Protein AF-A0A8J2SD52-F1 (afdb_monomer)

Secondary structure (DSSP, 8-state):
----------------------------------------TT---------------S--S-----SS--EEEEE---TT--HHHHHHHHHTTS-EEEEEEEE-TTT--EEEEEEEEES-HHHHHHHHHHHTT-EETTEEPEEEEHHHHHHHHHHHHHHHHHHHHHHHHHHHHHHHH--

Nearest PDB structures (foldseek):
  5mmm-assembly1_v  TM=9.602E-01  e=1.983E-10  Spinacia oleracea
  4fxv-assembly1_A  TM=9.188E-01  e=8.593E-10  Homo sapiens
  7vpx-assembly1_O  TM=9.147E-01  e=7.036E-10  Homo sapiens
  4pkd-assembly1_B  TM=9.147E-01  e=8.039E-10  Sus scrofa
  7b0y-assembly1_b  TM=9.080E-01  e=2.852E-09  Homo sapiens

Mean predicted aligned error: 18.37 Å

InterPro domains:
  IPR000504 RNA recognition motif domain [PF00076] (73-142)
  IPR000504 RNA recognition motif domain [PS50102] (70-148)
  IPR000504 RNA recognition motif domain [SM00360] (71-144)
  IPR012677 Nucleotide-binding alpha-beta plait domain superfamily [G3DSA:3.30.70.330] (37-179)
  IPR035979 RNA-binding domain superfamily [SSF54928] (69-165)
  IPR050441 RNA-binding motif [PTHR48034] (62-161)

pLDDT: mean 71.67, std 20.97, range [36.03, 93.69]

Foldseek 3Di:
DDDDDDDDDDDDDDPDPPDDDPDPPPVDDDDFDQDFDDDDDPDGDRDGDGPDDDPDPPPDDDPDDDDQQLKKKKAPADQPDDPVLVLVVLPVLHAWPDWAFDADPPPRTTPRITMTGGPDSVSLVVCQVPQQQDDDPNTGMHMDRPVVVVVVVVVVVVVVVVVVVVVVVVVVVVVVVVD

Solvent-accessible surface area (backbone atoms only — not comparable to full-atom values): 11536 Å² total; per-residue (Å²): 137,84,89,84,92,86,88,81,85,89,75,81,90,76,81,82,79,75,81,86,72,87,69,79,84,72,84,72,87,76,88,72,89,80,78,89,72,88,79,52,101,87,60,75,79,87,76,83,73,81,82,75,90,65,90,69,78,91,80,81,85,87,92,81,81,73,101,56,64,26,36,33,27,38,31,60,43,55,56,88,65,50,63,78,66,46,50,63,64,53,45,76,62,33,65,68,71,46,74,45,73,43,52,39,90,87,79,65,46,43,69,19,35,35,42,36,29,35,75,39,45,68,36,31,56,48,38,39,72,70,48,38,65,38,76,47,95,90,31,50,28,42,47,47,66,36,57,64,54,55,51,52,52,51,53,53,53,52,52,54,53,49,52,55,51,51,52,50,51,51,52,56,49,52,62,65,73,78,110

Organism: NCBI:txid35677

Structure (mmCIF, N/CA/C/O backbone):
data_AF-A0A8J2SD52-F1
#
_entry.id   AF-A0A8J2SD52-F1
#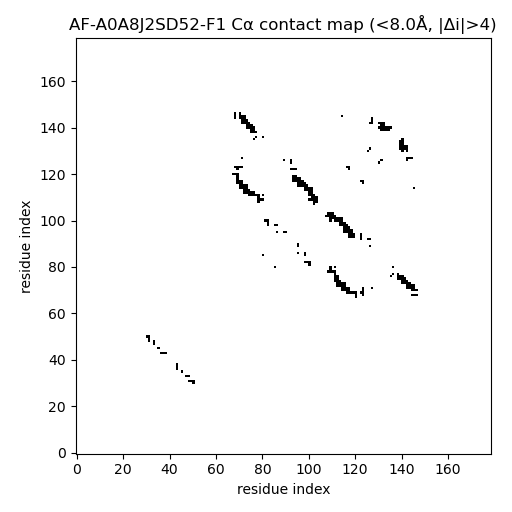
loop_
_atom_site.group_PDB
_atom_site.id
_atom_site.type_symbol
_atom_site.label_atom_id
_atom_site.label_alt_id
_atom_site.label_comp_id
_atom_site.label_asym_id
_atom_site.label_entity_id
_atom_site.label_seq_id
_atom_site.pdbx_PDB_ins_code
_atom_site.Cartn_x
_atom_site.Cartn_y
_atom_site.Cartn_z
_atom_site.occupancy
_atom_site.B_iso_or_equiv
_atom_site.auth_seq_id
_atom_site.auth_comp_id
_atom_site.auth_asym_id
_atom_site.auth_atom_id
_atom_site.pdbx_PDB_model_num
ATOM 1 N N . MET A 1 1 ? 75.983 -36.526 -33.212 1.00 48.16 1 MET A N 1
ATOM 2 C CA . MET A 1 1 ? 75.600 -35.271 -32.526 1.00 48.16 1 MET A CA 1
ATOM 3 C C . MET A 1 1 ? 74.504 -35.616 -31.513 1.00 48.16 1 MET A C 1
ATOM 5 O O . MET A 1 1 ? 73.397 -35.902 -31.927 1.00 48.16 1 MET A O 1
ATOM 9 N N . ARG A 1 2 ? 74.860 -36.049 -30.295 1.00 42.38 2 ARG A N 1
ATOM 10 C CA . ARG A 1 2 ? 74.897 -35.244 -29.050 1.00 42.38 2 ARG A CA 1
ATOM 11 C C . ARG A 1 2 ? 73.529 -34.657 -28.618 1.00 42.38 2 ARG A C 1
ATOM 13 O O . ARG A 1 2 ? 73.155 -33.588 -29.068 1.00 42.38 2 ARG A O 1
ATOM 20 N N . THR A 1 3 ? 72.850 -35.414 -27.743 1.00 46.72 3 THR A N 1
ATOM 21 C CA . THR A 1 3 ? 72.190 -35.030 -26.463 1.00 46.72 3 THR A CA 1
ATOM 22 C C . THR A 1 3 ? 71.371 -33.733 -26.342 1.00 46.72 3 THR A C 1
ATOM 24 O O . THR A 1 3 ? 71.963 -32.662 -26.372 1.00 46.72 3 THR A O 1
ATOM 27 N N . LEU A 1 4 ? 70.072 -33.859 -26.005 1.00 46.72 4 LEU A N 1
ATOM 28 C CA . LEU A 1 4 ? 69.355 -33.278 -24.830 1.00 46.72 4 LEU A CA 1
ATOM 29 C C . LEU A 1 4 ? 67.839 -33.582 -24.984 1.00 46.72 4 LEU A C 1
ATOM 31 O O . LEU A 1 4 ? 67.251 -33.215 -25.990 1.00 46.72 4 LEU A O 1
ATOM 35 N N . LEU A 1 5 ? 67.208 -34.466 -24.202 1.00 51.38 5 LEU A N 1
ATOM 36 C CA . LEU A 1 5 ? 66.621 -34.297 -22.856 1.00 51.38 5 LEU A CA 1
ATOM 37 C C . LEU A 1 5 ? 65.491 -33.242 -22.739 1.00 51.38 5 LEU A C 1
ATOM 39 O O . LEU A 1 5 ? 65.785 -32.071 -22.558 1.00 51.38 5 LEU A O 1
ATOM 43 N N . LEU A 1 6 ? 64.226 -33.692 -22.745 1.00 50.75 6 LEU A N 1
ATOM 44 C CA . LEU A 1 6 ? 63.069 -33.209 -21.946 1.00 50.75 6 LEU A CA 1
ATOM 45 C C . LEU A 1 6 ? 61.845 -34.047 -22.395 1.00 50.75 6 LEU A C 1
ATOM 47 O O . LEU A 1 6 ? 61.467 -33.984 -23.555 1.00 50.75 6 LEU A O 1
ATOM 51 N N . LEU A 1 7 ? 61.345 -35.042 -21.653 1.00 43.25 7 LEU A N 1
ATOM 52 C CA . LEU A 1 7 ? 60.639 -35.075 -20.356 1.00 43.25 7 LEU A CA 1
ATOM 53 C C . LEU A 1 7 ? 59.143 -35.378 -20.573 1.00 43.25 7 LEU A C 1
ATOM 55 O O . LEU A 1 7 ? 58.478 -34.754 -21.389 1.00 43.25 7 LEU A O 1
ATOM 59 N N . LEU A 1 8 ? 58.649 -36.293 -19.734 1.00 45.31 8 LEU A N 1
ATOM 60 C CA . LEU A 1 8 ? 57.247 -36.589 -19.414 1.00 45.31 8 LEU A CA 1
ATOM 61 C C . LEU A 1 8 ? 56.464 -37.569 -20.312 1.00 45.31 8 LEU A C 1
ATOM 63 O O . LEU A 1 8 ? 55.542 -37.241 -21.049 1.00 45.31 8 LEU A O 1
ATOM 67 N N . THR A 1 9 ? 56.826 -38.839 -20.132 1.00 53.31 9 THR A N 1
ATOM 68 C CA . THR A 1 9 ? 55.940 -39.952 -19.740 1.00 53.31 9 THR A CA 1
ATOM 69 C C . THR A 1 9 ? 54.423 -39.710 -19.817 1.00 53.31 9 THR A C 1
ATOM 71 O O . THR A 1 9 ? 53.799 -39.163 -18.909 1.00 53.31 9 THR A O 1
ATOM 74 N N . ALA A 1 10 ? 53.806 -40.269 -20.858 1.00 45.94 10 ALA A N 1
ATOM 75 C CA . ALA A 1 10 ? 52.387 -40.589 -20.883 1.00 45.94 10 ALA A CA 1
ATOM 76 C C . ALA A 1 10 ? 52.102 -41.798 -19.971 1.00 45.94 10 ALA A C 1
ATOM 78 O O . ALA A 1 10 ? 52.621 -42.890 -20.200 1.00 45.94 10 ALA A O 1
ATOM 79 N N . ALA A 1 11 ? 51.239 -41.635 -18.967 1.00 48.78 11 ALA A N 1
ATOM 80 C CA . ALA A 1 11 ? 50.651 -42.757 -18.240 1.00 48.78 11 ALA A CA 1
ATOM 81 C C . ALA A 1 11 ? 49.192 -42.463 -17.872 1.00 48.78 11 ALA A C 1
ATOM 83 O O . ALA A 1 11 ? 48.885 -41.795 -16.890 1.00 48.78 11 ALA A O 1
ATOM 84 N N . ARG A 1 12 ? 48.308 -42.991 -18.724 1.00 45.06 12 ARG A N 1
ATOM 85 C CA . ARG A 1 12 ? 47.045 -43.665 -18.389 1.00 45.06 12 ARG A CA 1
ATOM 86 C C . ARG A 1 12 ? 46.430 -43.334 -17.023 1.00 45.06 12 ARG A C 1
ATOM 88 O O . ARG A 1 12 ? 46.834 -43.862 -15.992 1.00 45.06 12 ARG A O 1
ATOM 95 N N . THR A 1 13 ? 45.336 -42.579 -17.090 1.00 48.94 13 THR A N 1
ATOM 96 C CA . THR A 1 13 ? 44.034 -42.931 -16.496 1.00 48.94 13 THR A CA 1
ATOM 97 C C . THR A 1 13 ? 44.079 -43.847 -15.268 1.00 48.94 13 THR A C 1
ATOM 99 O O . THR A 1 13 ? 44.110 -45.074 -15.389 1.00 48.94 13 THR A O 1
ATOM 102 N N . ARG A 1 14 ? 43.931 -43.253 -14.085 1.00 48.00 14 ARG A N 1
ATOM 103 C CA . ARG A 1 14 ? 43.293 -43.922 -12.949 1.00 48.00 14 ARG A CA 1
ATOM 104 C C . ARG A 1 14 ? 42.178 -43.011 -12.441 1.00 48.00 14 ARG A C 1
ATOM 106 O O . ARG A 1 14 ? 42.483 -41.926 -11.950 1.00 48.00 14 ARG A O 1
ATOM 113 N N . PRO A 1 15 ? 40.900 -43.389 -12.608 1.00 47.41 15 PRO A N 1
ATOM 114 C CA . PRO A 1 15 ? 39.811 -42.634 -12.022 1.00 47.41 15 PRO A CA 1
ATOM 115 C C . PRO A 1 15 ? 39.940 -42.716 -10.504 1.00 47.41 15 PRO A C 1
ATOM 117 O O . PRO A 1 15 ? 40.088 -43.795 -9.932 1.00 47.41 15 PRO A O 1
ATOM 120 N N . PHE A 1 16 ? 39.901 -41.550 -9.871 1.00 39.81 16 PHE A N 1
ATOM 121 C CA . PHE A 1 16 ? 39.735 -41.407 -8.437 1.00 39.81 16 PHE A CA 1
ATOM 122 C C . PHE A 1 16 ? 38.476 -42.176 -8.028 1.00 39.81 16 PHE A C 1
ATOM 124 O O . PHE A 1 16 ? 37.348 -41.775 -8.320 1.00 39.81 16 PHE A O 1
ATOM 131 N N . THR A 1 17 ? 38.673 -43.334 -7.406 1.00 46.44 17 THR A N 1
ATOM 132 C CA . THR A 1 17 ? 37.610 -44.136 -6.818 1.00 46.44 17 THR A CA 1
ATOM 133 C C . THR A 1 17 ? 37.094 -43.397 -5.589 1.00 46.44 17 THR A C 1
ATOM 135 O O . THR A 1 17 ? 37.540 -43.643 -4.471 1.00 46.44 17 THR A O 1
ATOM 138 N N . ALA A 1 18 ? 36.170 -42.459 -5.798 1.00 44.88 18 ALA A N 1
ATOM 139 C CA . ALA A 1 18 ? 35.353 -41.916 -4.727 1.00 44.88 18 ALA A CA 1
ATOM 140 C C . ALA A 1 18 ? 34.508 -43.068 -4.172 1.00 44.88 18 ALA A C 1
ATOM 142 O O . ALA A 1 18 ? 33.644 -43.622 -4.858 1.00 44.88 18 ALA A O 1
ATOM 143 N N . SER A 1 19 ? 34.819 -43.487 -2.948 1.00 39.91 19 SER A N 1
ATOM 144 C CA . SER A 1 19 ? 34.120 -44.556 -2.258 1.00 39.91 19 SER A CA 1
ATOM 145 C C . SER A 1 19 ? 32.646 -44.193 -2.098 1.00 39.91 19 SER A C 1
ATOM 147 O O . SER A 1 19 ? 32.219 -43.333 -1.331 1.00 39.91 19 SER A O 1
ATOM 149 N N . ARG A 1 20 ? 31.857 -44.913 -2.884 1.00 49.88 20 ARG A N 1
ATOM 150 C CA . ARG A 1 20 ? 30.416 -45.068 -2.812 1.00 49.88 20 ARG A CA 1
ATOM 151 C C . ARG A 1 20 ? 30.012 -45.491 -1.399 1.00 49.88 20 ARG A C 1
ATOM 153 O O . ARG A 1 20 ? 29.994 -46.673 -1.088 1.00 49.88 20 ARG A O 1
ATOM 160 N N . THR A 1 21 ? 29.591 -44.540 -0.579 1.00 37.69 21 THR A N 1
ATOM 161 C CA . THR A 1 21 ? 28.634 -44.808 0.500 1.00 37.69 21 THR A CA 1
ATOM 162 C C . THR A 1 21 ? 27.407 -43.939 0.273 1.00 37.69 21 THR A C 1
ATOM 164 O O . THR A 1 21 ? 27.230 -42.859 0.822 1.00 37.69 21 THR A O 1
ATOM 167 N N . ARG A 1 22 ? 26.532 -44.438 -0.609 1.00 39.16 22 ARG A N 1
ATOM 168 C CA . ARG A 1 22 ? 25.121 -44.055 -0.610 1.00 39.16 22 ARG A CA 1
ATOM 169 C C . ARG A 1 22 ? 24.519 -44.615 0.672 1.00 39.16 22 ARG A C 1
ATOM 171 O O . ARG A 1 22 ? 24.077 -45.759 0.685 1.00 39.16 22 ARG A O 1
ATOM 178 N N . LEU A 1 23 ? 24.521 -43.833 1.740 1.00 36.03 23 LEU A N 1
ATOM 179 C CA . LEU A 1 23 ? 23.565 -44.064 2.809 1.00 36.03 23 LEU A CA 1
ATOM 180 C C . LEU A 1 23 ? 22.294 -43.307 2.418 1.00 36.03 23 LEU A C 1
ATOM 182 O O . LEU A 1 23 ? 22.353 -42.084 2.264 1.00 36.03 23 LEU A O 1
ATOM 186 N N . PRO A 1 24 ? 21.160 -43.991 2.180 1.00 36.62 24 PRO A N 1
ATOM 187 C CA . PRO A 1 24 ? 19.900 -43.286 2.064 1.00 36.62 24 PRO A CA 1
ATOM 188 C C . PRO A 1 24 ? 19.680 -42.608 3.413 1.00 36.62 24 PRO A C 1
ATOM 190 O O . PRO A 1 24 ? 19.589 -43.279 4.441 1.00 36.62 24 PRO A O 1
ATOM 193 N N . IL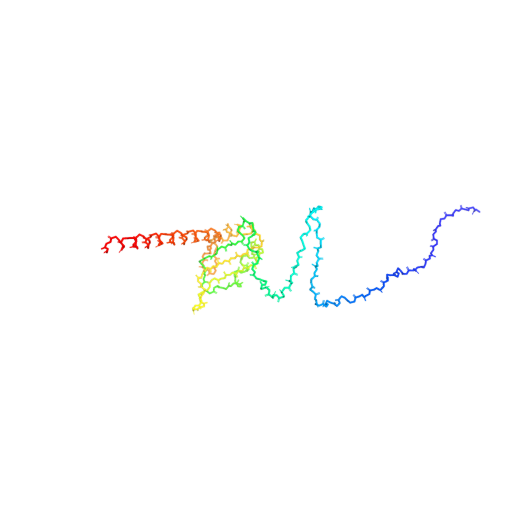E A 1 25 ? 19.613 -41.277 3.431 1.00 40.91 25 ILE A N 1
ATOM 194 C CA . ILE A 1 25 ? 19.091 -40.556 4.589 1.00 40.91 25 ILE A CA 1
ATOM 195 C C . ILE A 1 25 ? 17.585 -40.830 4.590 1.00 40.91 25 ILE A C 1
ATOM 197 O O . ILE A 1 25 ? 16.766 -40.019 4.171 1.00 40.91 25 ILE A O 1
ATOM 201 N N . THR A 1 26 ? 17.209 -42.043 4.990 1.00 36.62 26 THR A N 1
ATOM 202 C CA . THR A 1 26 ? 15.854 -42.357 5.401 1.00 36.62 26 THR A CA 1
ATOM 203 C C . THR A 1 26 ? 15.647 -41.568 6.681 1.00 36.62 26 THR A C 1
ATOM 205 O O . THR A 1 26 ? 16.107 -41.972 7.748 1.00 36.62 26 THR A O 1
ATOM 208 N N . ILE A 1 27 ? 15.000 -40.409 6.569 1.00 42.94 27 ILE A N 1
ATOM 209 C CA . ILE A 1 27 ? 14.561 -39.615 7.714 1.00 42.94 27 ILE A CA 1
ATOM 210 C C . ILE A 1 27 ? 13.492 -40.443 8.436 1.00 42.94 27 ILE A C 1
ATOM 212 O O . ILE A 1 27 ? 12.294 -40.332 8.182 1.00 42.94 27 ILE A O 1
ATOM 216 N N . ARG A 1 28 ? 13.940 -41.340 9.315 1.00 40.94 28 ARG A N 1
ATOM 217 C CA . ARG A 1 28 ? 13.089 -41.982 10.306 1.00 40.94 28 ARG A CA 1
ATOM 218 C C . ARG A 1 28 ? 12.826 -40.952 11.399 1.00 40.94 28 ARG A C 1
ATOM 220 O O . ARG A 1 28 ? 13.733 -40.508 12.093 1.00 40.94 28 ARG A O 1
ATOM 227 N N . ARG A 1 29 ? 11.564 -40.545 11.506 1.00 45.41 29 ARG A N 1
ATOM 228 C CA . ARG A 1 29 ? 11.010 -39.769 12.618 1.00 45.41 29 ARG A CA 1
ATOM 229 C C . ARG A 1 29 ? 11.333 -40.447 13.960 1.00 45.41 29 ARG A C 1
ATOM 231 O O . ARG A 1 29 ? 10.966 -41.605 14.115 1.00 45.41 29 ARG A O 1
ATOM 238 N N . ALA A 1 30 ? 11.964 -39.714 14.883 1.00 36.91 30 ALA A N 1
ATOM 239 C CA . ALA A 1 30 ? 11.858 -39.791 16.358 1.00 36.91 30 ALA A CA 1
ATOM 240 C C . ALA A 1 30 ? 13.071 -39.049 16.976 1.00 36.91 30 ALA A C 1
ATOM 242 O O . ALA A 1 30 ? 14.193 -39.529 16.915 1.00 36.91 30 ALA A O 1
ATOM 243 N N . THR A 1 31 ? 12.951 -37.757 17.300 1.00 48.00 31 THR A N 1
ATOM 244 C CA . THR A 1 31 ? 12.709 -37.205 18.656 1.00 48.00 31 THR A CA 1
ATOM 245 C C . THR A 1 31 ? 13.866 -37.362 19.659 1.00 48.00 31 THR A C 1
ATOM 247 O O . THR A 1 31 ? 14.127 -38.461 20.136 1.00 48.00 31 THR A O 1
ATOM 250 N N . THR A 1 32 ? 14.388 -36.207 20.107 1.00 43.88 32 THR A N 1
ATOM 251 C CA . THR A 1 32 ? 15.093 -35.947 21.390 1.00 43.88 32 THR A CA 1
ATOM 252 C C . THR A 1 32 ? 16.627 -35.903 21.340 1.00 43.88 32 THR A C 1
ATOM 254 O O . THR A 1 32 ? 17.321 -36.796 21.815 1.00 43.88 32 THR A O 1
ATOM 257 N N . THR A 1 33 ? 17.172 -34.796 20.828 1.00 43.22 33 THR A N 1
ATOM 258 C CA . THR A 1 33 ? 18.588 -34.435 20.999 1.00 43.22 33 THR A CA 1
ATOM 259 C C . THR A 1 33 ? 18.801 -33.899 22.418 1.00 43.22 33 THR A C 1
ATOM 261 O O . THR A 1 33 ? 18.443 -32.761 22.715 1.00 43.22 33 THR A O 1
ATOM 264 N N . THR A 1 34 ? 19.355 -34.717 23.314 1.00 43.25 34 THR A N 1
ATOM 265 C CA . THR A 1 34 ? 19.769 -34.284 24.659 1.00 43.25 34 THR A CA 1
ATOM 266 C C . THR A 1 34 ? 21.171 -33.687 24.567 1.00 43.25 34 THR A C 1
ATOM 268 O O . THR A 1 34 ? 22.123 -34.406 24.276 1.00 43.25 34 THR A O 1
ATOM 271 N N . ILE A 1 35 ? 21.304 -32.378 24.789 1.00 47.84 35 ILE A N 1
ATOM 272 C CA . ILE A 1 35 ? 22.604 -31.697 24.861 1.00 47.84 35 ILE A CA 1
ATOM 273 C C . ILE A 1 35 ? 22.932 -31.473 26.339 1.00 47.84 35 ILE A C 1
ATOM 275 O O . ILE A 1 35 ? 22.258 -30.707 27.024 1.00 47.84 35 ILE A O 1
ATOM 279 N N . GLU A 1 36 ? 23.970 -32.143 26.833 1.00 47.81 36 GLU A N 1
ATOM 280 C CA . GLU A 1 36 ? 24.517 -31.924 28.174 1.00 47.81 36 GLU A CA 1
ATOM 281 C C . GLU A 1 36 ? 25.483 -30.725 28.124 1.00 47.81 36 GLU A C 1
ATOM 283 O O . GLU A 1 36 ? 26.592 -30.828 27.601 1.00 47.81 36 GLU A O 1
ATOM 288 N N . MET A 1 37 ? 25.065 -29.566 28.643 1.00 37.62 37 MET A N 1
ATOM 289 C CA . MET A 1 37 ? 25.922 -28.377 28.759 1.00 37.62 37 MET A CA 1
ATOM 290 C C . MET A 1 37 ? 26.448 -28.224 30.190 1.00 37.62 37 MET A C 1
ATOM 292 O O . MET A 1 37 ? 25.688 -28.214 31.160 1.00 37.62 37 MET A O 1
ATOM 296 N N . ARG A 1 38 ? 27.768 -28.071 30.332 1.00 39.94 38 ARG A N 1
ATOM 297 C CA . ARG A 1 38 ? 28.460 -27.929 31.621 1.00 39.94 38 ARG A CA 1
ATOM 298 C C . ARG A 1 38 ? 28.594 -26.439 31.968 1.00 39.94 38 ARG A C 1
ATOM 300 O O . ARG A 1 38 ? 29.369 -25.746 31.323 1.00 39.94 38 ARG A O 1
ATOM 307 N N . VAL A 1 39 ? 27.847 -25.946 32.965 1.00 53.28 39 VAL A N 1
ATOM 308 C CA . VAL A 1 39 ? 27.803 -24.501 33.304 1.00 53.28 39 VAL A CA 1
ATOM 309 C C . VAL A 1 39 ? 28.699 -24.105 34.492 1.00 53.28 39 VAL A C 1
ATOM 311 O O . VAL A 1 39 ? 29.162 -22.975 34.525 1.00 53.28 39 VAL A O 1
ATOM 314 N N . ASN A 1 40 ? 29.013 -24.987 35.451 1.00 39.75 40 ASN A N 1
ATOM 315 C CA . ASN A 1 40 ? 30.096 -24.774 36.434 1.00 39.75 40 ASN A CA 1
ATOM 316 C C . ASN A 1 40 ? 30.294 -26.005 37.337 1.00 39.75 40 ASN A C 1
ATOM 318 O O . ASN A 1 40 ? 29.401 -26.844 37.454 1.00 39.75 40 ASN A O 1
ATOM 322 N N . ARG A 1 41 ? 31.448 -26.104 38.018 1.00 50.62 41 ARG A N 1
ATOM 323 C CA . ARG A 1 41 ? 31.916 -27.297 38.770 1.00 50.62 41 ARG A CA 1
ATOM 324 C C . ARG A 1 41 ? 31.043 -27.803 39.938 1.00 50.62 41 ARG A C 1
ATOM 326 O O . ARG A 1 41 ? 31.436 -28.785 40.554 1.00 50.62 41 ARG A O 1
ATOM 333 N N . ARG A 1 42 ? 29.884 -27.215 40.253 1.00 52.94 42 ARG A N 1
ATOM 334 C CA . ARG A 1 42 ? 28.978 -27.742 41.302 1.00 52.94 42 ARG A CA 1
ATOM 335 C C . ARG A 1 42 ? 27.481 -27.673 40.989 1.00 52.94 42 ARG A C 1
ATOM 337 O O . ARG A 1 42 ? 26.684 -27.892 41.891 1.00 52.94 42 ARG A O 1
ATOM 344 N N . ASN A 1 43 ? 27.060 -27.386 39.755 1.00 45.88 43 ASN A N 1
ATOM 345 C CA . ASN A 1 43 ? 25.625 -27.428 39.452 1.00 45.88 43 ASN A CA 1
ATOM 346 C C . ASN A 1 43 ? 25.349 -27.728 37.971 1.00 45.88 43 ASN A C 1
ATOM 348 O O . ASN A 1 43 ? 25.269 -26.831 37.134 1.00 45.88 43 ASN A O 1
ATOM 352 N N . THR A 1 44 ? 25.227 -29.012 37.644 1.00 44.09 44 THR A N 1
ATOM 353 C CA . THR A 1 44 ? 24.702 -29.516 36.370 1.00 44.09 44 THR A CA 1
ATOM 354 C C . THR A 1 44 ? 23.192 -29.688 36.503 1.00 44.09 44 THR A C 1
ATOM 356 O O . THR A 1 44 ? 22.727 -30.623 37.150 1.00 44.09 44 THR A O 1
ATOM 359 N N . ARG A 1 45 ? 22.406 -28.784 35.905 1.00 45.62 45 ARG A N 1
ATOM 360 C CA . ARG A 1 45 ? 20.950 -28.957 35.794 1.00 45.62 45 ARG A CA 1
ATOM 361 C C . ARG A 1 45 ? 20.646 -29.697 34.498 1.00 45.62 45 ARG A C 1
ATOM 363 O O . ARG A 1 45 ? 20.853 -29.169 33.411 1.00 45.62 45 ARG A O 1
ATOM 370 N N . ARG A 1 46 ? 20.157 -30.926 34.635 1.00 45.25 46 ARG A N 1
ATOM 371 C CA . ARG A 1 46 ? 19.722 -31.775 33.527 1.00 45.25 46 ARG A CA 1
ATOM 372 C C . ARG A 1 46 ? 18.375 -31.260 33.013 1.00 45.25 46 ARG A C 1
ATOM 374 O O . ARG A 1 46 ? 17.362 -31.393 33.695 1.00 45.25 46 ARG A O 1
ATOM 381 N N . VAL A 1 47 ? 18.364 -30.626 31.842 1.00 50.94 47 VAL A N 1
ATOM 382 C CA . VAL A 1 47 ? 17.128 -30.143 31.206 1.00 50.94 47 VAL A CA 1
ATOM 383 C C . VAL A 1 47 ? 16.700 -31.161 30.158 1.00 50.94 47 VAL A C 1
ATOM 385 O O . VAL A 1 47 ? 17.427 -31.429 29.207 1.00 50.94 47 VAL A O 1
ATOM 388 N N . THR A 1 48 ? 15.519 -31.749 30.348 1.00 44.72 48 THR A N 1
ATOM 389 C CA . THR A 1 48 ? 14.948 -32.720 29.408 1.00 44.72 48 THR A CA 1
ATOM 390 C C . THR A 1 48 ? 13.866 -32.013 28.604 1.00 44.72 48 THR A C 1
ATOM 392 O O . THR A 1 48 ? 12.824 -31.657 29.153 1.00 44.72 48 THR A O 1
ATOM 395 N N . PHE A 1 49 ? 14.097 -31.791 27.312 1.00 47.69 49 PHE A N 1
ATOM 396 C CA . PHE A 1 49 ? 13.090 -31.215 26.423 1.00 47.69 49 PHE A CA 1
ATOM 397 C C . PHE A 1 49 ? 12.245 -32.343 25.826 1.00 47.69 49 PHE A C 1
ATOM 399 O O . PHE A 1 49 ? 12.724 -33.125 25.007 1.00 47.69 49 PHE A O 1
ATOM 406 N N . LYS A 1 50 ? 10.978 -32.444 26.241 1.00 46.34 50 LYS A N 1
ATOM 407 C CA . LYS A 1 50 ? 10.000 -33.326 25.594 1.00 46.34 50 LYS A CA 1
ATOM 408 C C . LYS A 1 50 ? 9.513 -32.629 24.324 1.00 46.34 50 LYS A C 1
ATOM 410 O O . LYS A 1 50 ? 8.858 -31.595 24.401 1.00 46.34 50 LYS A O 1
ATOM 415 N N . ASN A 1 51 ? 9.873 -33.171 23.164 1.00 45.38 51 ASN A N 1
ATOM 416 C CA . ASN A 1 51 ? 9.441 -32.649 21.873 1.00 45.38 51 ASN A CA 1
ATOM 417 C C . ASN A 1 51 ? 8.006 -33.125 21.595 1.00 45.38 51 ASN A C 1
ATOM 419 O O . ASN A 1 51 ? 7.795 -34.185 21.006 1.00 45.38 51 ASN A O 1
ATOM 423 N N . THR A 1 52 ? 7.017 -32.382 22.088 1.00 49.03 52 THR A N 1
ATOM 424 C CA . THR A 1 52 ? 5.606 -32.621 21.774 1.00 49.03 52 THR A CA 1
ATOM 425 C C . THR A 1 52 ? 5.363 -32.124 20.353 1.00 49.03 52 THR A C 1
ATOM 427 O O . THR A 1 52 ? 5.399 -30.921 20.100 1.00 49.03 52 THR A O 1
ATOM 430 N N . GLY A 1 53 ? 5.174 -33.051 19.412 1.00 47.44 53 GLY A N 1
ATOM 431 C CA . GLY A 1 53 ? 4.864 -32.757 18.015 1.00 47.44 53 GLY A CA 1
ATOM 432 C C . GLY A 1 53 ? 3.525 -32.037 17.880 1.00 47.44 53 GLY A C 1
ATOM 433 O O . GLY A 1 53 ? 2.497 -32.668 17.672 1.00 47.44 53 GLY A O 1
ATOM 434 N N . GLY A 1 54 ? 3.552 -30.714 18.003 1.00 40.84 54 GLY A N 1
ATOM 435 C CA . GLY A 1 54 ? 2.506 -29.824 17.534 1.00 40.84 54 GLY A CA 1
ATOM 436 C C . GLY A 1 54 ? 2.911 -29.275 16.174 1.00 40.84 54 GLY A C 1
ATOM 437 O O . GLY A 1 54 ? 3.983 -28.688 16.034 1.00 40.84 54 GLY A O 1
ATOM 438 N N . THR A 1 55 ? 2.061 -29.448 15.167 1.00 48.94 55 THR A N 1
ATOM 439 C CA . THR A 1 55 ? 2.060 -28.613 13.964 1.00 48.94 55 THR A CA 1
ATOM 440 C C . THR A 1 55 ? 1.758 -27.181 14.396 1.00 48.94 55 THR A C 1
ATOM 442 O O . THR A 1 55 ? 0.602 -26.770 14.483 1.00 48.94 55 THR A O 1
ATOM 445 N N . VAL A 1 56 ? 2.803 -26.437 14.750 1.00 46.88 56 VAL A N 1
ATOM 446 C CA . VAL A 1 56 ? 2.702 -25.002 14.990 1.00 46.88 56 VAL A CA 1
ATOM 447 C C . VAL A 1 56 ? 2.527 -24.361 13.624 1.00 46.88 56 VAL A C 1
ATOM 449 O O . VAL A 1 56 ? 3.415 -24.455 12.781 1.00 46.88 56 VAL A O 1
ATOM 452 N N . GLY A 1 57 ? 1.358 -23.760 13.403 1.00 45.59 57 GLY A N 1
ATOM 453 C CA . GLY A 1 57 ? 1.052 -22.986 12.209 1.00 45.59 57 GLY A CA 1
ATOM 454 C C . GLY A 1 57 ? 2.174 -21.997 11.909 1.00 45.59 57 GLY A C 1
ATOM 455 O O . GLY A 1 57 ? 2.394 -21.025 12.633 1.00 45.59 57 GLY A O 1
ATOM 456 N N . GLU A 1 58 ? 2.886 -22.272 10.828 1.00 45.94 58 GLU A N 1
ATOM 457 C CA . GLU A 1 58 ? 3.945 -21.453 10.266 1.00 45.94 58 GLU A CA 1
ATOM 458 C C . GLU A 1 58 ? 3.314 -20.245 9.565 1.00 45.94 58 GLU A C 1
ATOM 460 O O . GLU A 1 58 ? 3.242 -20.186 8.350 1.00 45.94 58 GLU A O 1
ATOM 465 N N . ASN A 1 59 ? 2.735 -19.318 10.334 1.00 45.88 59 ASN A N 1
ATOM 466 C CA . ASN A 1 59 ? 2.125 -18.102 9.779 1.00 45.88 59 ASN A CA 1
ATOM 467 C C . ASN A 1 59 ? 2.164 -16.898 10.734 1.00 45.88 59 ASN A C 1
ATOM 469 O O . ASN A 1 59 ? 1.321 -16.007 10.661 1.00 45.88 59 ASN A O 1
ATOM 473 N N . ALA A 1 60 ? 3.134 -16.846 11.651 1.00 51.59 60 ALA A N 1
ATOM 474 C CA . ALA A 1 60 ? 3.129 -15.825 12.703 1.00 51.59 60 ALA A CA 1
ATOM 475 C C . ALA A 1 60 ? 4.482 -15.171 13.011 1.00 51.59 60 ALA A C 1
ATOM 477 O O . ALA A 1 60 ? 4.602 -14.514 14.044 1.00 51.59 60 ALA A O 1
ATOM 478 N N . ARG A 1 61 ? 5.518 -15.310 12.173 1.00 53.69 61 ARG A N 1
ATOM 479 C CA . ARG A 1 61 ? 6.805 -14.661 12.463 1.00 53.69 61 ARG A CA 1
ATOM 480 C C . ARG A 1 61 ? 7.356 -13.868 11.288 1.00 53.69 61 ARG A C 1
ATOM 482 O O . ARG A 1 61 ? 7.650 -14.417 10.236 1.00 53.69 61 ARG A O 1
ATOM 489 N N . ARG A 1 62 ? 7.573 -12.583 11.595 1.00 52.31 62 ARG A N 1
ATOM 490 C CA . ARG A 1 62 ? 8.397 -11.583 10.905 1.00 52.31 62 ARG A CA 1
ATOM 491 C C . ARG A 1 62 ? 7.671 -10.708 9.875 1.00 52.31 62 ARG A C 1
ATOM 493 O O . ARG A 1 62 ? 7.799 -10.865 8.669 1.00 52.31 62 ARG A O 1
ATOM 500 N N . LYS A 1 63 ? 6.961 -9.696 10.384 1.00 45.88 63 LYS A N 1
ATOM 501 C CA . LYS A 1 63 ? 6.746 -8.421 9.675 1.00 45.88 63 LYS A CA 1
ATOM 502 C C . LYS A 1 63 ? 7.053 -7.234 10.595 1.00 45.88 63 LYS A C 1
ATOM 504 O O . LYS A 1 63 ? 6.268 -6.309 10.736 1.00 45.88 63 LYS A O 1
ATOM 509 N N . GLU A 1 64 ? 8.216 -7.300 11.226 1.00 54.56 64 GLU A N 1
ATOM 510 C CA . GLU A 1 64 ? 8.899 -6.160 11.837 1.00 54.56 64 GLU A CA 1
ATOM 511 C C . GLU A 1 64 ? 10.343 -6.216 11.337 1.00 54.56 64 GLU A C 1
ATOM 513 O O . GLU A 1 64 ? 11.184 -6.898 11.910 1.00 54.56 64 GLU A O 1
ATOM 518 N N . GLU A 1 65 ? 10.605 -5.587 10.193 1.00 46.53 65 GLU A N 1
ATOM 519 C CA . GLU A 1 65 ? 11.964 -5.347 9.706 1.00 46.53 65 GLU A CA 1
ATOM 520 C C . GLU A 1 65 ? 11.983 -3.950 9.059 1.00 46.53 65 GLU A C 1
ATOM 522 O O . GLU A 1 6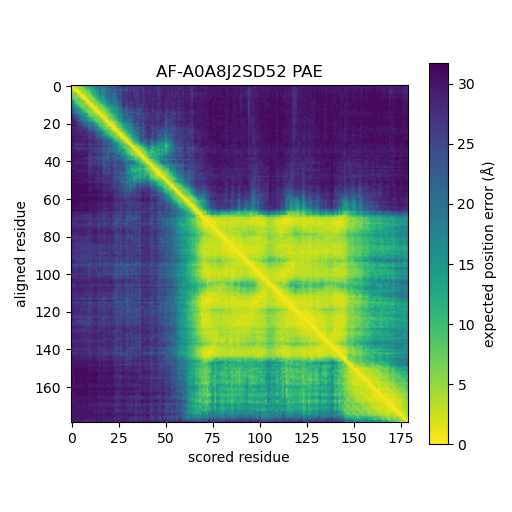5 ? 11.320 -3.716 8.050 1.00 46.53 65 GLU A O 1
ATOM 527 N N . SER A 1 66 ? 12.646 -3.036 9.779 1.00 49.06 66 SER A N 1
ATOM 528 C CA . SER A 1 66 ? 13.251 -1.745 9.399 1.00 49.06 66 SER A CA 1
ATOM 529 C C . SER A 1 66 ? 12.447 -0.667 8.637 1.00 49.06 66 SER A C 1
ATOM 531 O O . SER A 1 66 ? 12.245 -0.716 7.431 1.00 49.06 66 SER A O 1
ATOM 533 N N . GLU A 1 67 ? 12.084 0.371 9.404 1.00 59.94 67 GLU A N 1
ATOM 534 C CA . GLU A 1 67 ? 12.055 1.845 9.207 1.00 59.94 67 GLU A CA 1
ATOM 535 C C . GLU A 1 67 ? 11.953 2.562 7.843 1.00 59.94 67 GLU A C 1
ATOM 537 O O . GLU A 1 67 ? 11.856 3.788 7.838 1.00 59.94 67 GLU A O 1
ATOM 542 N N . VAL A 1 68 ? 11.836 1.895 6.700 1.00 59.22 68 VAL A N 1
ATOM 543 C CA . VAL A 1 68 ? 11.455 2.561 5.445 1.00 59.22 68 VAL A CA 1
ATOM 544 C C . VAL A 1 68 ? 10.197 1.918 4.872 1.00 59.22 68 VAL A C 1
ATOM 546 O O . VAL A 1 68 ? 10.168 0.711 4.617 1.00 59.22 68 VAL A O 1
ATOM 549 N N . PRO A 1 69 ? 9.106 2.688 4.702 1.00 66.50 69 PRO A N 1
ATOM 550 C CA . PRO A 1 69 ? 7.846 2.129 4.259 1.00 66.50 69 PRO A CA 1
ATOM 551 C C . PRO A 1 69 ? 7.935 1.695 2.799 1.00 66.50 69 PRO A C 1
ATOM 553 O O . PRO A 1 69 ? 7.720 2.473 1.882 1.00 66.50 69 PRO A O 1
ATOM 556 N N . ASN A 1 70 ? 8.124 0.397 2.577 1.00 85.25 70 ASN A N 1
ATOM 557 C CA . ASN A 1 70 ? 7.982 -0.209 1.248 1.00 85.25 70 ASN A CA 1
ATOM 558 C C . ASN A 1 70 ? 6.519 -0.241 0.766 1.00 85.25 70 ASN A C 1
ATOM 560 O O . ASN A 1 70 ? 6.226 -0.745 -0.318 1.00 85.25 70 ASN A O 1
ATOM 564 N N . LYS A 1 71 ? 5.580 0.235 1.594 1.00 89.31 71 LYS A N 1
ATOM 565 C CA . LYS A 1 71 ? 4.144 0.207 1.335 1.00 89.31 71 LYS A CA 1
ATOM 566 C C . LYS A 1 71 ? 3.634 1.604 0.996 1.00 89.31 71 LYS A C 1
ATOM 568 O O . LYS A 1 71 ? 3.704 2.509 1.825 1.00 89.31 71 LYS A O 1
ATOM 573 N N . VAL A 1 72 ? 3.039 1.732 -0.182 1.00 91.00 72 VAL A N 1
ATOM 574 C CA . VAL A 1 72 ? 2.424 2.961 -0.689 1.00 91.00 72 VAL A CA 1
ATOM 575 C C . VAL A 1 72 ? 0.909 2.791 -0.696 1.00 91.00 72 VAL A C 1
ATOM 577 O O . VAL A 1 72 ? 0.381 1.731 -1.041 1.00 91.00 72 VAL A O 1
ATOM 580 N N . PHE A 1 73 ? 0.204 3.826 -0.258 1.00 91.94 73 PHE A N 1
ATOM 581 C CA . PHE A 1 73 ? -1.243 3.937 -0.351 1.00 91.94 73 PHE A CA 1
ATOM 582 C C . PHE A 1 73 ? -1.608 4.592 -1.677 1.00 91.94 73 PHE A C 1
ATOM 584 O O . PHE A 1 73 ? -0.985 5.577 -2.060 1.00 91.94 73 PHE A O 1
ATOM 591 N N . PHE A 1 74 ? -2.630 4.068 -2.347 1.00 92.44 74 PHE A N 1
ATOM 592 C CA . PHE A 1 74 ? -3.185 4.686 -3.543 1.00 92.44 74 PHE A CA 1
ATOM 593 C C . PHE A 1 74 ? -4.696 4.884 -3.419 1.00 92.44 74 PHE A C 1
ATOM 595 O O . PHE A 1 74 ? -5.391 4.048 -2.840 1.00 92.44 74 PHE A O 1
ATOM 602 N N . ALA A 1 75 ? -5.211 5.982 -3.971 1.00 92.25 75 ALA A N 1
ATOM 603 C CA . ALA A 1 75 ? -6.619 6.366 -3.917 1.00 92.25 75 ALA A CA 1
ATOM 604 C C . ALA A 1 75 ? -7.076 7.103 -5.185 1.00 92.25 75 ALA A C 1
ATOM 606 O O . ALA A 1 75 ? -6.274 7.416 -6.064 1.00 92.25 75 ALA A O 1
ATOM 607 N N . ASN A 1 76 ? -8.381 7.389 -5.245 1.00 93.25 76 ASN A N 1
ATOM 608 C CA . ASN A 1 76 ? -9.070 8.034 -6.367 1.00 93.25 76 ASN A CA 1
ATOM 609 C C . ASN A 1 76 ? -9.070 7.208 -7.667 1.00 93.25 76 ASN A C 1
ATOM 611 O O . ASN A 1 76 ? -9.051 7.736 -8.776 1.00 93.25 76 ASN A O 1
ATOM 615 N N . ILE A 1 77 ? -9.117 5.883 -7.534 1.00 92.00 77 ILE A N 1
ATOM 616 C CA . ILE A 1 77 ? -9.137 4.974 -8.681 1.00 92.00 77 ILE A CA 1
ATOM 617 C C . ILE A 1 77 ? -10.581 4.720 -9.135 1.00 92.00 77 ILE A C 1
ATOM 619 O O . ILE A 1 77 ? -11.509 4.668 -8.324 1.00 92.00 77 ILE A O 1
ATOM 623 N N . LYS A 1 78 ? -10.789 4.573 -10.449 1.00 90.50 78 LYS A N 1
ATOM 624 C CA . LYS A 1 78 ? -12.077 4.156 -11.024 1.00 90.50 78 LYS A CA 1
ATOM 625 C C . LYS A 1 78 ? -12.472 2.771 -10.499 1.00 90.50 78 LYS A C 1
ATOM 627 O O . LYS A 1 78 ? -11.631 1.888 -10.376 1.00 90.50 78 LYS A O 1
ATOM 632 N N . TYR A 1 79 ? -13.756 2.584 -10.205 1.00 89.12 79 TYR A N 1
ATOM 633 C CA . TYR A 1 79 ? -14.266 1.349 -9.600 1.00 89.12 79 TYR A CA 1
ATOM 634 C C . TYR A 1 79 ? -14.065 0.104 -10.479 1.00 89.12 79 TYR A C 1
ATOM 636 O O . TYR A 1 79 ? -13.873 -0.988 -9.949 1.00 89.12 79 TYR A O 1
ATOM 644 N N . ASP A 1 80 ? -14.002 0.303 -11.798 1.00 87.94 80 ASP A N 1
ATOM 645 C CA . ASP A 1 80 ? -13.747 -0.737 -12.805 1.00 87.94 80 ASP A CA 1
ATOM 646 C C . ASP A 1 80 ? -12.264 -1.135 -12.922 1.00 87.94 80 ASP A C 1
ATOM 648 O O . ASP A 1 80 ? -11.907 -1.959 -13.760 1.00 87.94 80 ASP A O 1
ATOM 652 N N . ALA A 1 81 ? -11.364 -0.509 -12.158 1.00 87.44 81 ALA A N 1
ATOM 653 C CA . ALA A 1 81 ? -9.950 -0.856 -12.189 1.00 87.44 81 ALA A CA 1
ATOM 654 C C . ALA A 1 81 ? -9.683 -2.156 -11.427 1.00 87.44 81 ALA A C 1
ATOM 656 O O . ALA A 1 81 ? -10.161 -2.343 -10.304 1.00 87.44 81 ALA A O 1
ATOM 657 N N . THR A 1 82 ? -8.862 -3.022 -12.014 1.00 89.56 82 THR A N 1
ATOM 658 C CA . THR A 1 82 ? -8.408 -4.264 -11.388 1.00 89.56 82 THR A CA 1
ATOM 659 C C . THR A 1 82 ? -6.953 -4.158 -10.943 1.00 89.56 82 THR A C 1
ATOM 661 O O . THR A 1 82 ? -6.224 -3.222 -11.275 1.00 89.56 82 THR A O 1
ATOM 664 N N . GLU A 1 83 ? -6.514 -5.132 -10.150 1.00 89.44 83 GLU A N 1
ATOM 665 C CA . GLU A 1 83 ? -5.113 -5.232 -9.735 1.00 89.44 83 GLU A CA 1
ATOM 666 C C . GLU A 1 83 ? -4.189 -5.482 -10.935 1.00 89.44 83 GLU A C 1
ATOM 668 O O . GLU A 1 83 ? -3.058 -4.994 -10.941 1.00 89.44 83 GLU A O 1
ATOM 673 N N . ASP A 1 84 ? -4.689 -6.165 -11.968 1.00 90.44 84 ASP A N 1
ATOM 674 C CA . ASP A 1 84 ? -3.974 -6.428 -13.219 1.00 90.44 84 ASP A CA 1
ATOM 675 C C . ASP A 1 84 ? -3.688 -5.155 -14.015 1.00 90.44 84 ASP A C 1
ATOM 677 O O . ASP A 1 84 ? -2.634 -5.060 -14.633 1.00 90.44 84 ASP A O 1
ATOM 681 N N . ASP A 1 85 ? -4.564 -4.147 -13.951 1.00 90.25 85 ASP A N 1
ATOM 682 C CA . ASP A 1 85 ? -4.304 -2.840 -14.569 1.00 90.25 85 ASP A CA 1
ATOM 683 C C . ASP A 1 85 ? -3.263 -2.024 -13.784 1.00 90.25 85 ASP A C 1
ATOM 685 O O . ASP A 1 85 ? -2.504 -1.232 -14.345 1.00 90.25 85 ASP A O 1
ATOM 689 N N . LEU A 1 86 ? -3.248 -2.182 -12.457 1.00 90.38 86 LEU A N 1
ATOM 690 C CA . LEU A 1 86 ? -2.404 -1.398 -11.555 1.00 90.38 86 LEU A CA 1
ATOM 691 C C . LEU A 1 86 ? -0.975 -1.936 -11.486 1.00 90.38 86 LEU A C 1
ATOM 693 O O . LEU A 1 86 ? -0.028 -1.155 -11.388 1.00 90.38 86 LEU A O 1
ATOM 697 N N . ARG A 1 87 ? -0.799 -3.258 -11.568 1.00 91.06 87 ARG A N 1
ATOM 698 C CA . ARG A 1 87 ? 0.519 -3.911 -11.608 1.00 91.06 87 ARG A CA 1
ATOM 699 C C . ARG A 1 87 ? 1.468 -3.299 -12.648 1.00 91.06 87 ARG A C 1
ATOM 701 O O . ARG A 1 87 ? 2.540 -2.862 -12.232 1.00 91.06 87 ARG A O 1
ATOM 708 N N . PRO A 1 88 ? 1.128 -3.215 -13.949 1.00 91.25 88 PRO A N 1
ATOM 709 C CA . PRO A 1 88 ? 2.024 -2.653 -14.957 1.00 91.25 88 PRO A CA 1
ATOM 710 C C . PRO A 1 88 ? 2.265 -1.155 -14.741 1.00 91.25 88 PRO A C 1
ATOM 712 O O . PRO A 1 88 ? 3.386 -0.689 -14.930 1.00 91.25 88 PRO A O 1
ATOM 715 N N . PHE A 1 89 ? 1.259 -0.412 -14.269 1.00 90.06 89 PHE A N 1
ATOM 716 C CA . PHE A 1 89 ? 1.393 1.015 -13.972 1.00 90.06 89 PHE A CA 1
ATOM 717 C C . PHE A 1 89 ? 2.440 1.287 -12.879 1.00 90.06 89 PHE A C 1
ATOM 719 O O . PHE A 1 89 ? 3.301 2.150 -13.039 1.00 90.06 89 PHE A O 1
ATOM 726 N N . PHE A 1 90 ? 2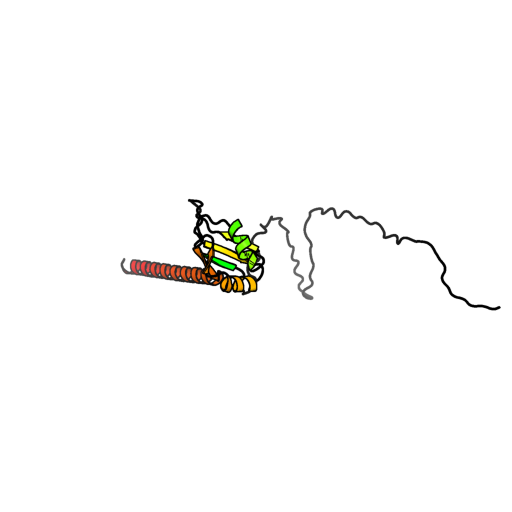.416 0.515 -11.789 1.00 90.56 90 PHE A N 1
ATOM 727 C CA . PHE A 1 90 ? 3.409 0.628 -10.715 1.00 90.56 90 PHE A CA 1
ATOM 728 C C . PHE A 1 90 ? 4.750 -0.027 -11.065 1.00 90.56 90 PHE A C 1
ATOM 730 O O . PHE A 1 90 ? 5.795 0.435 -10.602 1.00 90.56 90 PHE A O 1
ATOM 737 N N . SER A 1 91 ? 4.740 -1.050 -11.924 1.00 90.06 91 SER A N 1
ATOM 738 C CA . SER A 1 91 ? 5.957 -1.713 -12.402 1.00 90.06 91 SER A CA 1
ATOM 739 C C . SER A 1 91 ? 6.865 -0.791 -13.221 1.00 90.06 91 SER A C 1
ATOM 741 O O . SER A 1 91 ? 8.051 -1.083 -13.343 1.00 90.06 91 SER A O 1
ATOM 743 N N . ALA A 1 92 ? 6.345 0.324 -13.748 1.00 88.69 92 ALA A N 1
ATOM 744 C CA . ALA A 1 92 ? 7.139 1.336 -14.444 1.00 88.69 92 ALA A CA 1
ATOM 745 C C . ALA A 1 92 ? 8.168 2.037 -13.535 1.00 88.69 92 ALA A C 1
ATOM 747 O O . ALA A 1 92 ? 9.158 2.569 -14.028 1.00 88.69 92 ALA A O 1
ATOM 748 N N . VAL A 1 93 ? 7.939 2.051 -12.217 1.00 88.62 93 VAL A N 1
ATOM 749 C CA . VAL A 1 93 ? 8.841 2.684 -11.239 1.00 88.62 93 VAL A CA 1
ATOM 750 C C . VAL A 1 93 ? 9.759 1.665 -10.571 1.00 88.62 93 VAL A C 1
ATOM 752 O O . VAL A 1 93 ? 10.900 1.981 -10.239 1.00 88.62 93 VAL A O 1
ATOM 755 N N . GLY A 1 94 ? 9.282 0.438 -10.362 1.00 88.50 94 GLY A N 1
ATOM 756 C CA . GLY A 1 94 ? 10.103 -0.613 -9.780 1.00 88.50 94 GLY A CA 1
ATOM 757 C C . GLY A 1 94 ? 9.363 -1.925 -9.529 1.00 88.50 94 GLY A C 1
ATOM 758 O O . GLY A 1 94 ? 8.151 -2.013 -9.729 1.00 88.50 94 GLY A O 1
ATOM 759 N N . PRO A 1 95 ? 10.087 -2.956 -9.061 1.00 90.12 95 PRO A N 1
ATOM 760 C CA . PRO A 1 95 ? 9.524 -4.276 -8.805 1.00 90.12 95 PRO A CA 1
ATOM 761 C C . PRO A 1 95 ? 8.484 -4.238 -7.677 1.00 90.12 95 PRO A C 1
ATOM 763 O O . PRO A 1 95 ? 8.772 -3.846 -6.538 1.00 90.12 95 PRO A O 1
ATOM 766 N N . VAL A 1 96 ? 7.268 -4.676 -8.008 1.00 91.62 96 VAL A N 1
ATOM 767 C CA . VAL A 1 96 ? 6.123 -4.746 -7.096 1.00 91.62 96 VAL A CA 1
ATOM 768 C C . VAL A 1 96 ? 6.021 -6.145 -6.494 1.00 91.62 96 VAL A C 1
ATOM 770 O O . VAL A 1 96 ? 5.919 -7.134 -7.214 1.00 91.62 96 VAL A O 1
ATOM 773 N N . THR A 1 97 ? 5.990 -6.227 -5.167 1.00 90.00 97 THR A N 1
ATOM 774 C CA . THR A 1 97 ? 5.833 -7.486 -4.427 1.00 90.00 97 THR A CA 1
ATOM 775 C C . THR A 1 97 ? 4.367 -7.887 -4.322 1.00 90.00 97 THR A C 1
ATOM 777 O O . THR A 1 97 ? 4.018 -9.052 -4.491 1.00 90.00 97 THR A O 1
ATOM 780 N N . ASN A 1 98 ? 3.493 -6.933 -3.996 1.00 88.81 98 ASN A N 1
ATOM 781 C CA . ASN A 1 98 ? 2.072 -7.206 -3.798 1.00 88.81 98 ASN A CA 1
ATOM 782 C C . ASN A 1 98 ? 1.228 -5.958 -4.083 1.00 88.81 98 ASN A C 1
ATOM 784 O O . ASN A 1 98 ? 1.592 -4.860 -3.661 1.00 88.81 98 ASN A O 1
ATOM 788 N N . VAL A 1 99 ? 0.095 -6.137 -4.757 1.00 91.69 99 VAL A N 1
ATOM 789 C CA . VAL A 1 99 ? -0.933 -5.116 -4.969 1.00 91.69 99 VAL A CA 1
ATOM 790 C C . VAL A 1 99 ? -2.200 -5.617 -4.296 1.00 91.69 99 VAL A C 1
ATOM 792 O O . VAL A 1 99 ? -2.644 -6.720 -4.580 1.00 91.69 99 VAL A O 1
ATOM 795 N N . GLN A 1 100 ? -2.762 -4.808 -3.406 1.00 90.44 100 GLN A N 1
ATOM 796 C CA . GLN A 1 100 ? -3.992 -5.115 -2.694 1.00 90.44 100 GLN A CA 1
ATOM 797 C C . GLN A 1 100 ? -5.008 -4.007 -2.957 1.00 90.44 100 GLN A C 1
ATOM 799 O O . GLN A 1 100 ? -4.884 -2.904 -2.413 1.00 90.44 100 GLN A O 1
ATOM 804 N N . LEU A 1 101 ? -6.026 -4.298 -3.761 1.00 91.81 101 LEU A N 1
ATOM 805 C CA . LEU A 1 101 ? -7.147 -3.394 -3.984 1.00 91.81 101 LEU A CA 1
ATOM 806 C C . LEU A 1 101 ? -8.226 -3.648 -2.930 1.00 91.81 101 LEU A C 1
ATOM 808 O O . LEU A 1 101 ? -8.707 -4.768 -2.766 1.00 91.81 101 LEU A O 1
ATOM 812 N N . VAL A 1 102 ? -8.629 -2.607 -2.198 1.00 90.25 102 VAL A N 1
ATOM 813 C CA . VAL A 1 102 ? -9.683 -2.765 -1.196 1.00 90.25 102 VAL A CA 1
ATOM 814 C C . VAL A 1 102 ? -11.033 -2.729 -1.895 1.00 90.25 102 VAL A C 1
ATOM 816 O O . VAL A 1 102 ? -11.446 -1.707 -2.449 1.00 90.25 102 VAL A O 1
ATOM 819 N N . ARG A 1 103 ? -11.725 -3.863 -1.843 1.00 90.88 103 ARG A N 1
ATOM 820 C CA . ARG A 1 103 ? -13.101 -4.017 -2.307 1.00 90.88 103 ARG A CA 1
ATOM 821 C C . ARG A 1 103 ? -14.042 -4.090 -1.116 1.00 90.88 103 ARG A C 1
ATOM 823 O O . ARG A 1 103 ? -13.633 -4.397 0.005 1.00 90.88 103 ARG A O 1
ATOM 830 N N . ASP A 1 104 ? -15.286 -3.722 -1.344 1.00 90.75 104 ASP A N 1
ATOM 831 C CA . ASP A 1 104 ? -16.344 -3.915 -0.376 1.00 90.75 104 ASP A CA 1
ATOM 832 C C . ASP A 1 104 ? -16.717 -5.396 -0.279 1.00 90.75 104 ASP A C 1
ATOM 834 O O . ASP A 1 104 ? -16.873 -6.072 -1.292 1.00 90.75 104 ASP A O 1
ATOM 838 N N . SER A 1 105 ? -16.847 -5.901 0.946 1.00 86.94 105 SER A N 1
ATOM 839 C CA . SER A 1 105 ? -17.086 -7.324 1.196 1.00 86.94 105 SER A CA 1
ATOM 840 C C . SER A 1 105 ? -18.512 -7.752 0.855 1.00 86.94 105 SER A C 1
ATOM 842 O O . SER A 1 105 ? -18.735 -8.928 0.593 1.00 86.94 105 SER A O 1
ATOM 844 N N . TYR A 1 106 ? -19.467 -6.817 0.871 1.00 87.50 106 TYR A N 1
ATOM 845 C CA . TYR A 1 106 ? -20.880 -7.107 0.616 1.00 87.50 106 TYR A CA 1
ATOM 846 C C . TYR A 1 106 ? -21.234 -6.974 -0.865 1.00 87.50 106 TYR A C 1
ATOM 848 O O . TYR A 1 106 ? -21.867 -7.858 -1.430 1.00 87.50 106 TYR A O 1
ATOM 856 N N . THR A 1 107 ? -20.811 -5.880 -1.503 1.00 88.06 107 THR A N 1
ATOM 857 C CA . THR A 1 107 ? -21.131 -5.604 -2.914 1.00 88.06 107 THR A CA 1
ATOM 858 C C . THR A 1 107 ? -20.070 -6.109 -3.893 1.00 88.06 107 THR A C 1
ATOM 860 O O . THR A 1 107 ? -20.308 -6.130 -5.098 1.00 88.06 107 THR A O 1
ATOM 863 N N . GLY A 1 108 ? -18.875 -6.471 -3.412 1.00 84.81 108 GLY A N 1
ATOM 864 C CA . GLY A 1 108 ? -17.733 -6.842 -4.254 1.00 84.81 108 GLY A CA 1
ATOM 865 C C . GLY A 1 108 ? -17.133 -5.676 -5.049 1.00 84.81 108 GLY A C 1
ATOM 866 O O . GLY A 1 108 ? -16.136 -5.861 -5.750 1.00 84.81 108 GLY A O 1
ATOM 867 N N . GLN A 1 109 ? -17.704 -4.472 -4.942 1.00 86.62 109 GLN A N 1
ATOM 868 C CA . GLN A 1 109 ? -17.260 -3.298 -5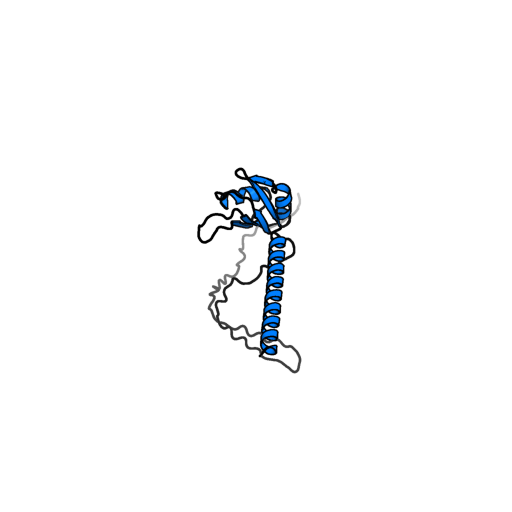.682 1.00 86.62 109 GLN A CA 1
ATOM 869 C C . GLN A 1 109 ? -15.957 -2.749 -5.103 1.00 86.62 109 GLN A C 1
ATOM 871 O O . GLN A 1 109 ? -15.751 -2.700 -3.889 1.00 86.62 109 GLN A O 1
ATOM 876 N N . SER A 1 110 ? -15.055 -2.304 -5.973 1.00 89.94 110 SER A N 1
ATOM 877 C CA . SER A 1 110 ? -13.830 -1.626 -5.555 1.00 89.94 110 SER A CA 1
ATOM 878 C C . SER A 1 110 ? -14.171 -0.351 -4.788 1.00 89.94 110 SER A C 1
ATOM 880 O O . SER A 1 110 ? -15.005 0.428 -5.228 1.00 89.94 110 SER A O 1
ATOM 882 N N . LYS A 1 111 ? -13.486 -0.067 -3.675 1.00 89.81 111 LYS A N 1
ATOM 883 C CA . LYS A 1 111 ? -13.652 1.213 -2.959 1.00 89.81 111 LYS A CA 1
ATOM 884 C C . LYS A 1 111 ? -12.848 2.358 -3.584 1.00 89.81 111 LYS A C 1
ATOM 886 O O . LYS A 1 111 ? -12.855 3.473 -3.071 1.00 89.81 111 LYS A O 1
ATOM 891 N N . GLY A 1 112 ? -12.130 2.084 -4.676 1.00 90.19 112 GLY A N 1
ATOM 892 C CA . GLY A 1 112 ? -11.296 3.063 -5.377 1.00 90.19 112 GLY A CA 1
ATOM 893 C C . GLY A 1 112 ? -9.993 3.407 -4.647 1.00 90.19 112 GLY A C 1
ATOM 894 O O . GLY A 1 112 ? -9.374 4.426 -4.954 1.00 90.19 112 GLY A O 1
ATOM 895 N N . TYR A 1 113 ? -9.573 2.583 -3.682 1.00 92.56 113 TYR A N 1
ATOM 896 C CA . TYR A 1 113 ? -8.301 2.727 -2.976 1.00 92.56 113 TYR A CA 1
ATOM 897 C C . TYR A 1 113 ? -7.676 1.371 -2.647 1.00 92.56 113 TYR A C 1
ATOM 899 O O . TYR A 1 113 ? -8.350 0.338 -2.607 1.00 92.56 113 TYR A O 1
ATOM 907 N N . GLY A 1 114 ? -6.380 1.378 -2.367 1.00 92.38 114 GLY A N 1
ATOM 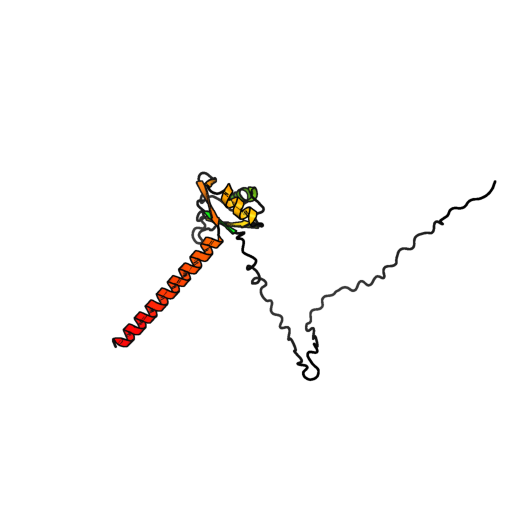908 C CA . GLY A 1 114 ? -5.645 0.173 -2.030 1.00 92.38 114 GLY A CA 1
ATOM 909 C C . GLY A 1 114 ? -4.230 0.449 -1.554 1.00 92.38 114 GLY A C 1
ATOM 910 O O . GLY A 1 114 ? -3.856 1.576 -1.222 1.00 92.38 114 GLY A O 1
ATOM 911 N N . PHE A 1 115 ? -3.457 -0.625 -1.475 1.00 92.12 115 PHE A N 1
ATOM 912 C CA . PHE A 1 115 ? -2.078 -0.593 -1.026 1.00 92.12 115 PHE A CA 1
ATOM 913 C C . PHE A 1 115 ? -1.201 -1.387 -1.976 1.00 92.12 115 PHE A C 1
ATOM 915 O O . PHE A 1 115 ? -1.531 -2.510 -2.348 1.00 92.12 115 PHE A O 1
ATOM 922 N N . VAL A 1 116 ? -0.045 -0.832 -2.307 1.00 92.19 116 VAL A N 1
ATOM 923 C CA . VAL A 1 116 ? 0.996 -1.522 -3.064 1.00 92.19 116 VAL A CA 1
ATOM 924 C C . VAL A 1 116 ? 2.230 -1.667 -2.187 1.00 92.19 116 VAL A C 1
ATOM 926 O O . VAL A 1 116 ? 2.582 -0.767 -1.430 1.00 92.19 116 VAL A O 1
ATOM 929 N N . THR A 1 117 ? 2.853 -2.839 -2.231 1.00 90.56 117 THR A N 1
ATOM 930 C CA . THR A 1 117 ? 4.112 -3.127 -1.544 1.00 90.56 117 THR A CA 1
ATOM 931 C C . THR A 1 117 ? 5.186 -3.328 -2.596 1.00 90.56 117 THR A C 1
ATOM 933 O O . THR A 1 117 ? 5.078 -4.242 -3.412 1.00 90.56 117 THR A O 1
ATOM 936 N N . PHE A 1 118 ? 6.204 -2.479 -2.576 1.00 91.38 118 PHE A N 1
ATOM 937 C CA . PHE A 1 118 ? 7.373 -2.582 -3.439 1.00 91.38 118 PHE A CA 1
ATOM 938 C C . PHE A 1 118 ? 8.446 -3.463 -2.803 1.00 91.38 118 PHE A C 1
ATOM 940 O O . PHE A 1 118 ? 8.477 -3.649 -1.585 1.00 91.38 118 PHE A O 1
ATOM 947 N N . SER A 1 119 ? 9.355 -3.980 -3.628 1.00 89.19 119 SER A N 1
ATOM 948 C CA . SER A 1 119 ? 10.532 -4.694 -3.125 1.00 89.19 119 SER A CA 1
ATOM 949 C C . SER A 1 119 ? 11.603 -3.749 -2.572 1.00 89.19 119 SER A C 1
ATOM 951 O O . SER A 1 119 ? 12.455 -4.190 -1.808 1.00 89.19 119 SER A O 1
ATOM 953 N N . SER A 1 120 ? 11.586 -2.473 -2.973 1.00 87.38 120 SER A N 1
ATOM 954 C CA . SER A 1 120 ? 12.573 -1.467 -2.577 1.00 87.38 120 SER A CA 1
ATOM 955 C C . SER A 1 120 ? 11.893 -0.209 -2.025 1.00 87.38 120 SER A C 1
ATOM 957 O O . SER A 1 120 ? 10.926 0.266 -2.632 1.00 87.38 120 SER A O 1
ATOM 959 N N . PRO A 1 121 ? 12.416 0.382 -0.936 1.00 86.38 121 PRO A N 1
ATOM 960 C CA . PRO A 1 121 ? 11.892 1.627 -0.372 1.00 86.38 121 PRO A CA 1
ATOM 961 C C . PRO A 1 121 ? 12.095 2.822 -1.307 1.00 86.38 121 PRO A C 1
ATOM 963 O O . PRO A 1 121 ? 11.256 3.715 -1.373 1.00 86.38 121 PRO A O 1
ATOM 966 N N . LEU A 1 122 ? 13.176 2.825 -2.093 1.00 88.56 122 LEU A N 1
ATOM 967 C CA . LEU A 1 122 ? 13.451 3.894 -3.057 1.00 88.56 122 LEU A CA 1
ATOM 968 C C . LEU A 1 122 ? 12.412 3.927 -4.184 1.00 88.56 122 LEU A C 1
ATOM 970 O O . LEU A 1 122 ? 12.036 5.005 -4.652 1.00 88.56 122 LEU A O 1
ATOM 974 N N . ALA A 1 123 ? 11.918 2.752 -4.590 1.00 89.56 123 ALA A N 1
ATOM 975 C CA . ALA A 1 123 ? 10.850 2.644 -5.577 1.00 89.56 123 ALA A CA 1
ATOM 976 C C . ALA A 1 123 ? 9.532 3.212 -5.028 1.00 89.56 123 ALA A C 1
ATOM 978 O O . ALA A 1 123 ? 8.827 3.907 -5.753 1.00 89.56 123 ALA A O 1
ATOM 979 N N . ALA A 1 124 ? 9.236 2.995 -3.741 1.00 89.50 124 ALA A N 1
ATOM 980 C CA . ALA A 1 124 ? 8.053 3.551 -3.086 1.00 89.50 124 ALA A CA 1
ATOM 981 C C . ALA A 1 124 ? 8.070 5.091 -3.078 1.00 89.50 124 ALA A C 1
ATOM 983 O O . ALA A 1 124 ? 7.120 5.720 -3.546 1.00 89.50 124 ALA A O 1
ATOM 984 N N . THR A 1 125 ? 9.175 5.704 -2.642 1.00 89.06 125 THR A N 1
ATOM 985 C CA . THR A 1 125 ? 9.315 7.170 -2.616 1.00 89.06 125 THR A CA 1
ATOM 986 C C . THR A 1 125 ? 9.276 7.775 -4.018 1.00 89.06 125 THR A C 1
ATOM 988 O O . THR A 1 125 ? 8.621 8.793 -4.249 1.00 89.06 125 THR A O 1
ATOM 991 N N . THR A 1 126 ? 9.947 7.142 -4.983 1.00 91.00 126 THR A N 1
ATOM 992 C CA . THR A 1 126 ? 9.919 7.585 -6.386 1.00 91.00 126 THR A CA 1
ATOM 993 C C . THR A 1 126 ? 8.515 7.469 -6.971 1.00 91.00 126 THR A C 1
ATOM 995 O O . THR A 1 126 ? 8.070 8.378 -7.666 1.00 91.00 126 THR A O 1
ATOM 998 N N . ALA A 1 127 ? 7.772 6.409 -6.640 1.00 90.88 127 ALA A N 1
ATOM 999 C CA . ALA A 1 127 ? 6.403 6.233 -7.111 1.00 90.88 127 ALA A CA 1
ATOM 1000 C C . A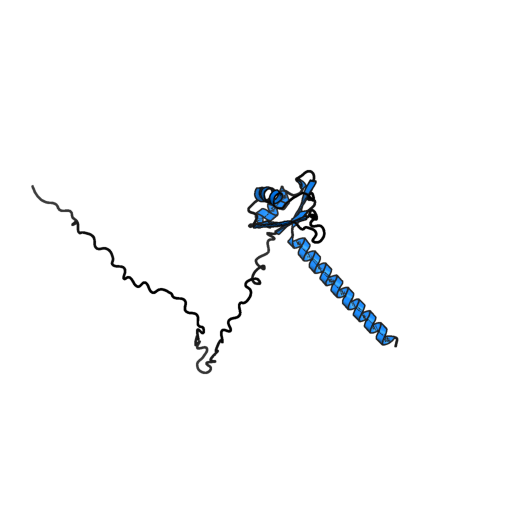LA A 1 127 ? 5.505 7.363 -6.607 1.00 90.88 127 ALA A C 1
ATOM 1002 O O . ALA A 1 127 ? 4.776 7.953 -7.397 1.00 90.88 127 ALA A O 1
ATOM 1003 N N . ILE A 1 128 ? 5.614 7.730 -5.330 1.00 91.06 128 ILE A N 1
ATOM 1004 C CA . ILE A 1 128 ? 4.860 8.856 -4.770 1.00 91.06 128 ILE A CA 1
ATOM 1005 C C . ILE A 1 128 ? 5.230 10.161 -5.482 1.00 91.06 128 ILE A C 1
ATOM 1007 O O . ILE A 1 128 ? 4.348 10.916 -5.861 1.00 91.06 128 ILE A O 1
ATOM 1011 N N . ARG A 1 129 ? 6.513 10.425 -5.745 1.00 90.75 129 ARG A N 1
ATOM 1012 C CA . ARG A 1 129 ? 6.928 11.677 -6.403 1.00 90.75 129 ARG A CA 1
ATOM 1013 C C . ARG A 1 129 ? 6.543 11.757 -7.879 1.00 90.75 129 ARG A C 1
ATOM 1015 O O . ARG A 1 129 ? 6.228 12.839 -8.360 1.00 90.75 129 ARG A O 1
ATOM 1022 N N . SER A 1 130 ? 6.618 10.645 -8.604 1.00 90.44 130 SER A N 1
ATOM 1023 C CA . SER A 1 130 ? 6.477 10.633 -10.063 1.00 90.44 130 SER A CA 1
ATOM 1024 C C . SER A 1 130 ? 5.084 10.246 -10.542 1.00 90.44 130 SER A C 1
ATOM 1026 O O . SER A 1 130 ? 4.669 10.715 -11.597 1.00 90.44 130 SER A O 1
ATOM 1028 N N . LEU A 1 131 ? 4.376 9.368 -9.827 1.00 90.19 131 LEU A N 1
ATOM 1029 C CA . LEU A 1 131 ? 3.063 8.861 -10.239 1.00 90.19 131 LEU A CA 1
ATOM 1030 C C . LEU A 1 131 ? 1.896 9.579 -9.546 1.00 90.19 131 LEU A C 1
ATOM 1032 O O . LEU A 1 131 ? 0.762 9.438 -9.999 1.00 90.19 131 LEU A O 1
ATOM 1036 N N . HIS A 1 132 ? 2.141 10.350 -8.484 1.00 92.31 132 HIS A N 1
ATOM 1037 C CA . HIS A 1 132 ? 1.093 11.138 -7.837 1.00 92.31 132 HIS A CA 1
ATOM 1038 C C . HIS A 1 132 ? 0.522 12.187 -8.799 1.00 92.31 132 HIS A C 1
ATOM 1040 O O . HIS A 1 132 ? 1.267 12.953 -9.405 1.00 92.31 132 HIS A O 1
ATOM 1046 N N . GLY A 1 133 ? -0.804 12.229 -8.928 1.00 91.25 133 GLY A N 1
ATOM 1047 C CA . GLY A 1 133 ? -1.510 13.150 -9.819 1.00 91.25 133 GLY A CA 1
ATOM 1048 C C . GLY A 1 133 ? -1.515 12.722 -11.287 1.00 91.25 133 GLY A C 1
ATOM 1049 O O . GLY A 1 133 ? -2.028 13.450 -12.131 1.00 91.25 133 GLY A O 1
ATOM 1050 N N . LYS A 1 134 ? -0.973 11.545 -11.634 1.00 90.94 134 LYS A N 1
ATOM 1051 C CA . LYS A 1 134 ? -1.049 11.062 -13.017 1.00 90.94 134 LYS A CA 1
ATOM 1052 C C . LYS A 1 134 ? -2.466 10.604 -13.377 1.00 90.94 134 LYS A C 1
ATOM 1054 O O . LYS A 1 134 ? -3.130 9.967 -12.554 1.00 90.94 134 LYS A O 1
ATOM 1059 N N . PRO A 1 135 ? -2.919 10.851 -14.617 1.00 91.06 135 PRO A N 1
ATOM 1060 C CA . PRO A 1 135 ? -4.200 10.349 -15.080 1.00 91.06 135 PRO A CA 1
ATOM 1061 C C . PRO A 1 135 ? -4.143 8.826 -15.249 1.00 91.06 135 PRO A C 1
ATOM 1063 O O . PRO A 1 135 ? -3.313 8.284 -15.977 1.00 91.06 135 PRO A O 1
ATOM 1066 N N . PHE A 1 136 ? -5.067 8.134 -14.595 1.00 88.19 136 PHE A N 1
ATOM 1067 C CA . PHE A 1 136 ? -5.297 6.703 -14.695 1.00 88.19 136 PHE A CA 1
ATOM 1068 C C . PHE A 1 136 ? -6.782 6.451 -14.986 1.00 88.19 136 PHE A C 1
ATOM 1070 O O . PHE A 1 136 ? -7.655 6.782 -14.183 1.00 88.19 136 PHE A O 1
ATOM 1077 N N . LYS A 1 137 ? -7.086 5.887 -16.164 1.00 86.50 137 LYS A N 1
ATOM 1078 C CA . LYS A 1 137 ? -8.466 5.623 -16.632 1.00 86.50 137 LYS A CA 1
ATOM 1079 C C . LYS A 1 137 ? -9.411 6.838 -16.495 1.00 86.50 137 LYS A C 1
ATOM 1081 O O . LYS A 1 137 ? -10.575 6.689 -16.124 1.00 86.50 137 LYS A O 1
ATOM 1086 N N . GLY A 1 138 ? -8.899 8.042 -16.774 1.00 87.06 138 GLY A N 1
ATOM 1087 C CA . GLY A 1 138 ? -9.665 9.295 -16.728 1.00 87.06 138 GLY A CA 1
ATOM 1088 C C . GLY A 1 138 ? -9.821 9.927 -15.338 1.00 87.06 138 GLY A C 1
ATOM 1089 O O . GLY A 1 138 ? -10.619 10.846 -15.188 1.00 87.06 138 GLY A O 1
ATOM 1090 N N . ARG A 1 139 ? -9.094 9.452 -14.317 1.00 89.25 139 ARG A N 1
ATOM 1091 C CA . ARG A 1 139 ? -9.032 10.070 -12.980 1.00 89.25 139 ARG A CA 1
ATOM 1092 C C . ARG A 1 139 ? -7.592 10.208 -12.516 1.00 89.25 139 ARG A C 1
ATOM 1094 O O . ARG A 1 139 ? -6.764 9.365 -12.834 1.00 89.25 139 ARG A O 1
ATOM 1101 N N . GLU A 1 140 ? -7.286 11.244 -11.753 1.00 92.56 140 GLU A N 1
ATOM 1102 C CA . GLU A 1 140 ? -5.944 11.432 -11.200 1.00 92.56 140 GLU A CA 1
ATOM 1103 C C . GLU A 1 140 ? -5.709 10.495 -10.016 1.00 92.56 140 GLU A C 1
ATOM 1105 O O . GLU A 1 140 ? -6.465 10.508 -9.043 1.00 92.56 140 GLU A O 1
ATOM 1110 N N . ILE A 1 141 ? -4.656 9.685 -10.076 1.00 93.69 141 ILE A N 1
ATOM 1111 C CA . ILE A 1 141 ? -4.313 8.789 -8.974 1.00 93.69 141 ILE A CA 1
ATOM 1112 C C . ILE A 1 141 ? -3.649 9.568 -7.836 1.00 93.69 141 ILE A C 1
ATOM 1114 O O . ILE A 1 141 ? -2.691 10.316 -8.038 1.00 93.69 141 ILE A O 1
ATOM 1118 N N . ARG A 1 142 ? -4.126 9.358 -6.610 1.00 92.62 142 ARG A N 1
ATOM 1119 C CA . ARG A 1 142 ? -3.503 9.904 -5.400 1.00 92.62 142 ARG A CA 1
ATOM 1120 C C . ARG A 1 142 ? -2.613 8.845 -4.763 1.00 92.62 142 ARG A C 1
ATOM 1122 O O . ARG A 1 142 ? -3.075 7.726 -4.566 1.00 92.62 142 ARG A O 1
ATOM 1129 N N . LEU A 1 143 ? -1.375 9.197 -4.424 1.00 92.25 143 LEU A N 1
ATOM 1130 C CA . LEU A 1 143 ? -0.394 8.318 -3.777 1.00 92.25 143 LEU A CA 1
ATOM 1131 C C . LEU A 1 143 ? 0.135 8.932 -2.475 1.00 92.25 143 LEU A C 1
ATOM 1133 O O . LEU A 1 143 ? 0.588 10.066 -2.477 1.00 92.25 143 LEU A O 1
ATOM 1137 N N . ASP A 1 144 ? 0.121 8.180 -1.378 1.00 89.94 144 ASP A N 1
ATOM 1138 C CA . ASP A 1 144 ? 0.609 8.640 -0.071 1.00 89.94 144 ASP A CA 1
ATOM 1139 C C . ASP A 1 144 ? 1.403 7.530 0.649 1.00 89.94 144 ASP A C 1
ATOM 1141 O O . ASP A 1 144 ? 1.277 6.341 0.343 1.00 89.94 144 ASP A O 1
ATOM 1145 N N . ASP A 1 145 ? 2.179 7.895 1.671 1.00 87.06 145 ASP A N 1
ATOM 1146 C CA . ASP A 1 145 ? 2.877 6.931 2.530 1.00 87.06 145 ASP A CA 1
ATOM 1147 C C . ASP A 1 145 ? 1.890 6.115 3.383 1.00 87.06 145 ASP A C 1
ATOM 1149 O O . ASP A 1 145 ? 1.183 6.656 4.248 1.00 87.06 145 ASP A O 1
ATOM 1153 N N . ALA A 1 146 ? 1.873 4.786 3.214 1.00 78.88 146 ALA A N 1
ATOM 1154 C CA . ALA A 1 146 ? 0.894 3.927 3.890 1.00 78.88 146 ALA A CA 1
ATOM 1155 C C . ALA A 1 146 ? 1.128 3.808 5.407 1.00 78.88 146 ALA A C 1
ATOM 1157 O O . ALA A 1 146 ? 0.182 3.617 6.182 1.00 78.88 146 ALA A O 1
ATOM 1158 N N . THR A 1 147 ? 2.378 3.923 5.861 1.00 71.56 147 THR A N 1
ATOM 1159 C CA . THR A 1 147 ? 2.722 3.855 7.290 1.00 71.56 147 THR A CA 1
ATOM 1160 C C . THR A 1 147 ? 2.163 5.044 8.059 1.00 71.56 147 THR A C 1
ATOM 1162 O O . THR A 1 147 ? 1.628 4.851 9.153 1.00 71.56 147 THR A O 1
ATOM 1165 N N . SER A 1 148 ? 2.170 6.237 7.459 1.00 63.22 148 SER A N 1
ATOM 1166 C CA . SER A 1 148 ? 1.676 7.461 8.095 1.00 63.22 148 SER A CA 1
ATOM 1167 C C . SER A 1 148 ? 0.168 7.414 8.380 1.00 63.22 148 SER A C 1
ATOM 1169 O O . SER A 1 148 ? -0.285 7.929 9.403 1.00 63.22 148 SER A O 1
ATOM 1171 N N . LEU A 1 149 ? -0.623 6.760 7.520 1.00 65.38 149 LEU A N 1
ATOM 1172 C CA . LEU A 1 149 ? -2.058 6.568 7.750 1.00 65.38 149 LEU A CA 1
ATOM 1173 C C . LEU A 1 149 ? -2.326 5.507 8.817 1.00 65.38 149 LEU A C 1
ATOM 1175 O O . LEU A 1 149 ? -3.197 5.690 9.667 1.00 65.38 149 LEU A O 1
ATOM 1179 N N . SER A 1 150 ? -1.598 4.389 8.777 1.00 68.00 150 SER A N 1
ATOM 1180 C CA . SER A 1 150 ? -1.823 3.290 9.722 1.00 68.00 150 SER A CA 1
ATOM 1181 C C . SER A 1 150 ? -1.460 3.670 11.161 1.00 68.00 150 SER A C 1
ATOM 1183 O O . SER A 1 150 ? -2.208 3.338 12.081 1.00 68.00 150 SER A O 1
ATOM 1185 N N . LYS A 1 151 ? -0.368 4.423 11.352 1.00 71.88 151 LYS A N 1
ATOM 1186 C CA . LYS A 1 151 ? 0.060 4.933 12.659 1.00 71.88 151 LYS A CA 1
ATOM 1187 C C . LYS A 1 151 ? -0.956 5.931 13.218 1.00 71.88 151 LYS A C 1
ATOM 1189 O O . LYS A 1 151 ? -1.496 5.698 14.296 1.00 71.88 151 LYS A O 1
ATOM 1194 N N . ARG A 1 152 ? -1.334 6.942 12.422 1.00 72.62 152 ARG A N 1
ATOM 1195 C CA . ARG A 1 152 ? -2.338 7.950 12.810 1.00 72.62 152 ARG A CA 1
ATOM 1196 C C . ARG A 1 152 ? -3.688 7.338 13.183 1.00 72.62 152 ARG A C 1
ATOM 1198 O O . ARG A 1 152 ? -4.306 7.747 14.161 1.00 72.62 152 ARG A O 1
ATOM 1205 N N . ARG A 1 153 ? -4.151 6.332 12.432 1.00 76.31 153 ARG A N 1
ATOM 1206 C CA . ARG A 1 153 ? -5.409 5.630 12.744 1.00 76.31 153 ARG A CA 1
ATOM 1207 C C . ARG A 1 153 ? -5.336 4.855 14.060 1.00 76.31 153 ARG A C 1
ATOM 1209 O O . ARG A 1 153 ? -6.292 4.906 14.829 1.00 76.31 153 ARG A O 1
ATOM 1216 N N . LYS A 1 154 ? -4.224 4.162 14.330 1.00 78.44 154 LYS A N 1
ATOM 1217 C CA . LYS A 1 154 ? -4.023 3.430 15.593 1.00 78.44 154 LYS A CA 1
ATOM 1218 C C . LYS A 1 154 ? -3.972 4.377 16.792 1.00 78.44 154 LYS A C 1
ATOM 1220 O O . LYS A 1 154 ? -4.630 4.115 17.792 1.00 78.44 154 LYS A O 1
ATOM 1225 N N . GLU A 1 155 ? -3.243 5.483 16.670 1.00 80.62 155 GLU A N 1
ATOM 1226 C CA . GLU A 1 155 ? -3.127 6.502 17.721 1.00 80.62 155 GLU A CA 1
ATOM 1227 C C . GLU A 1 155 ? -4.483 7.143 18.042 1.00 80.62 155 GLU A C 1
ATOM 1229 O O . GLU A 1 155 ? -4.864 7.229 19.209 1.00 80.62 155 GLU A O 1
ATOM 1234 N N . LYS A 1 156 ? -5.260 7.511 17.013 1.00 82.00 156 LYS A N 1
ATOM 1235 C CA . LYS A 1 156 ? -6.612 8.057 17.193 1.00 82.00 156 LYS A CA 1
ATOM 1236 C C . LYS A 1 156 ? -7.540 7.067 17.908 1.00 82.00 156 LYS A C 1
ATOM 1238 O O . LYS A 1 156 ? -8.198 7.441 18.873 1.00 82.00 156 LYS A O 1
ATOM 1243 N N . ALA A 1 157 ? -7.549 5.802 17.486 1.00 83.19 157 ALA A N 1
ATOM 1244 C CA . ALA A 1 157 ? -8.374 4.771 18.114 1.00 83.19 157 ALA A CA 1
ATOM 1245 C C . ALA A 1 157 ? -7.986 4.512 19.583 1.00 83.19 157 ALA A C 1
ATOM 1247 O O . ALA A 1 157 ? -8.857 4.287 20.423 1.00 83.19 157 ALA A O 1
ATOM 1248 N N . ALA A 1 158 ? -6.691 4.568 19.911 1.00 85.00 158 ALA A N 1
ATOM 1249 C CA . ALA A 1 158 ? -6.215 4.419 21.284 1.00 85.00 158 ALA A CA 1
ATOM 1250 C C . ALA A 1 158 ? -6.684 5.574 22.182 1.00 85.00 158 ALA A C 1
ATOM 1252 O O . ALA A 1 158 ? -7.152 5.331 23.296 1.00 85.00 158 ALA A O 1
ATOM 1253 N N . ARG A 1 159 ? -6.618 6.814 21.678 1.00 86.12 159 ARG A N 1
ATOM 1254 C CA . ARG A 1 159 ? -7.089 8.005 22.394 1.00 86.12 159 ARG A CA 1
ATOM 1255 C C . ARG A 1 159 ? -8.593 7.954 22.661 1.00 86.12 159 ARG A C 1
ATOM 1257 O O . ARG A 1 159 ? -9.007 8.091 23.807 1.00 86.12 159 ARG A O 1
ATOM 1264 N N . GLU A 1 160 ? -9.394 7.657 21.639 1.00 88.12 160 GLU A N 1
ATOM 1265 C CA . GLU A 1 160 ? -10.851 7.524 21.787 1.00 88.12 160 GLU A CA 1
ATOM 1266 C C . GLU A 1 160 ? -11.230 6.389 22.755 1.00 88.12 160 GLU A C 1
ATOM 1268 O O . GLU A 1 160 ? -12.179 6.504 23.529 1.00 88.12 160 GLU A O 1
ATOM 1273 N N . GLY A 1 161 ? -10.478 5.282 22.748 1.00 89.19 161 GLY A N 1
ATOM 1274 C CA . GLY A 1 161 ? -10.680 4.178 23.685 1.00 89.19 161 GLY A CA 1
ATOM 1275 C C . GLY A 1 161 ? -10.392 4.556 25.142 1.00 89.19 161 GLY A C 1
ATOM 1276 O O . GLY A 1 161 ? -11.095 4.090 26.041 1.00 89.19 161 GLY A O 1
ATOM 1277 N N . PHE A 1 162 ? -9.385 5.400 25.382 1.00 86.81 162 PHE A N 1
ATOM 1278 C CA . PHE A 1 162 ? -9.075 5.928 26.710 1.00 86.81 162 PHE A CA 1
ATOM 1279 C C . PHE A 1 162 ? -10.166 6.889 27.199 1.00 86.81 162 PHE A C 1
ATOM 1281 O O . PHE A 1 162 ? -10.703 6.689 28.286 1.00 86.81 162 PHE A O 1
ATOM 1288 N N . GLU A 1 163 ? -10.570 7.848 26.364 1.00 89.25 163 GLU A N 1
ATOM 1289 C CA . GLU A 1 163 ? -11.612 8.834 26.690 1.00 89.25 163 GLU A CA 1
ATOM 1290 C C . GLU A 1 163 ? -12.951 8.156 27.035 1.00 89.25 163 GLU A C 1
ATOM 1292 O O . GLU A 1 163 ? -13.573 8.485 28.043 1.00 89.25 163 GLU A O 1
ATOM 1297 N N . ARG A 1 164 ? -13.360 7.121 26.284 1.00 89.69 164 ARG A N 1
ATOM 1298 C CA . ARG A 1 164 ? -14.574 6.338 26.600 1.00 89.69 164 ARG A CA 1
ATOM 1299 C C . ARG A 1 164 ? -14.486 5.598 27.938 1.00 89.69 164 ARG A C 1
ATOM 1301 O O . ARG A 1 164 ? -15.495 5.456 28.626 1.00 89.69 164 ARG A O 1
ATOM 1308 N N . ARG A 1 165 ? -13.306 5.082 28.301 1.00 90.69 165 ARG A N 1
ATOM 1309 C CA . ARG A 1 165 ? -13.096 4.376 29.578 1.00 90.69 165 ARG A CA 1
ATOM 1310 C C . ARG A 1 165 ? -13.126 5.336 30.757 1.00 90.69 165 ARG A C 1
ATOM 1312 O O . ARG A 1 165 ? -13.725 5.000 31.774 1.00 90.69 165 ARG A O 1
ATOM 1319 N N . GLU A 1 166 ? -12.513 6.504 30.610 1.00 92.69 166 GLU A N 1
ATOM 1320 C CA . GLU A 1 166 ? -12.541 7.550 31.630 1.00 92.69 166 GLU A CA 1
ATOM 1321 C C . GLU A 1 166 ? -13.959 8.095 31.824 1.00 92.69 166 GLU A C 1
ATOM 1323 O O . GLU A 1 166 ? -14.435 8.119 32.955 1.00 92.69 166 GLU A O 1
ATOM 1328 N N . ALA A 1 167 ? -14.692 8.381 30.744 1.00 90.69 167 ALA A N 1
ATOM 1329 C CA . ALA A 1 167 ? -16.094 8.795 30.828 1.00 90.69 167 ALA A CA 1
ATOM 1330 C C . ALA A 1 167 ? -16.972 7.739 31.525 1.00 90.69 167 ALA A C 1
ATOM 1332 O O . ALA A 1 167 ? -17.782 8.071 32.388 1.00 90.69 167 ALA A O 1
ATOM 1333 N N . ARG A 1 168 ? -16.773 6.447 31.221 1.00 92.88 168 ARG A N 1
ATOM 1334 C CA . ARG A 1 168 ? -17.485 5.355 31.905 1.00 92.88 168 ARG A CA 1
ATOM 1335 C C . ARG A 1 168 ? -17.133 5.273 33.392 1.00 92.88 168 ARG A C 1
ATOM 1337 O O . ARG A 1 168 ? -18.023 5.054 34.202 1.00 92.88 168 ARG A O 1
ATOM 1344 N N . ARG A 1 169 ? -15.859 5.443 33.760 1.00 93.25 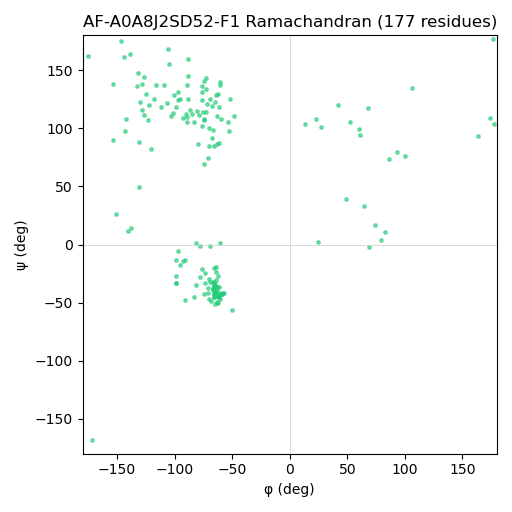169 ARG A N 1
ATOM 1345 C CA . ARG A 1 169 ? -15.418 5.449 35.166 1.00 93.25 169 ARG A CA 1
ATOM 1346 C C . ARG A 1 169 ? -15.979 6.638 35.933 1.00 93.25 169 ARG A C 1
ATOM 1348 O O . ARG A 1 169 ? -16.352 6.475 37.086 1.00 93.25 169 ARG A O 1
ATOM 1355 N N . GLN A 1 170 ? -16.024 7.812 35.310 1.00 89.62 170 GLN A N 1
ATOM 1356 C CA . GLN A 1 170 ? -16.608 9.011 35.904 1.00 89.62 170 GLN A CA 1
ATOM 1357 C C . GLN A 1 170 ? -18.117 8.846 36.102 1.00 89.62 170 GLN A C 1
ATOM 1359 O O . GLN A 1 170 ? -18.601 9.100 37.198 1.00 89.62 170 GLN A O 1
ATOM 1364 N N . ALA A 1 171 ? -18.833 8.323 35.103 1.00 89.06 171 ALA A N 1
ATOM 1365 C CA . ALA A 1 171 ? -20.259 8.024 35.223 1.00 89.06 171 ALA A CA 1
ATOM 1366 C C . ALA A 1 171 ? -20.551 6.958 36.297 1.00 89.06 171 ALA A C 1
ATOM 1368 O O . ALA A 1 171 ? -21.493 7.102 37.068 1.00 89.06 171 ALA A O 1
ATOM 1369 N N . GLU A 1 172 ? -19.726 5.908 36.391 1.00 89.69 172 GLU A N 1
ATOM 1370 C CA . GLU A 1 172 ? -19.882 4.869 37.419 1.00 89.69 172 GLU A CA 1
ATOM 1371 C C . GLU A 1 172 ? -19.564 5.387 38.831 1.00 89.69 172 GLU A C 1
ATOM 1373 O O . GLU A 1 172 ? -20.161 4.925 39.800 1.00 89.69 172 GLU A O 1
ATOM 1378 N N . LYS A 1 173 ? -18.634 6.340 38.963 1.00 89.50 173 LYS A N 1
ATOM 1379 C CA . LYS A 1 173 ? -18.359 7.013 40.239 1.00 89.50 173 LYS A CA 1
ATOM 1380 C C . LYS A 1 173 ? -19.507 7.934 40.648 1.00 89.50 173 LYS A C 1
ATOM 1382 O O . LYS A 1 173 ? -19.966 7.817 41.773 1.00 89.50 173 LYS A O 1
ATOM 1387 N N . ALA A 1 174 ? -20.019 8.754 39.728 1.00 87.69 174 ALA A N 1
ATOM 1388 C CA . ALA A 1 174 ? -21.156 9.638 39.991 1.00 87.69 174 ALA A CA 1
ATOM 1389 C C . ALA A 1 174 ? -22.409 8.853 40.422 1.00 87.69 174 ALA A C 1
ATOM 1391 O O . ALA A 1 174 ? -23.044 9.191 41.412 1.00 87.69 174 ALA A O 1
ATOM 1392 N N . ALA A 1 175 ? -22.695 7.724 39.766 1.00 87.25 175 ALA A N 1
ATOM 1393 C CA . ALA A 1 175 ? -23.824 6.865 40.131 1.00 87.25 175 ALA A CA 1
ATOM 1394 C C . ALA A 1 175 ? -23.695 6.202 41.519 1.00 87.25 175 ALA A C 1
ATOM 1396 O O . ALA A 1 175 ? -24.694 5.745 42.064 1.00 87.25 175 ALA A O 1
ATOM 1397 N N . LYS A 1 176 ? -22.480 6.107 42.079 1.00 84.00 176 LYS A N 1
ATOM 1398 C CA . LYS A 1 176 ? -22.239 5.576 43.433 1.00 84.00 176 LYS A CA 1
ATOM 1399 C C . LYS A 1 176 ? -22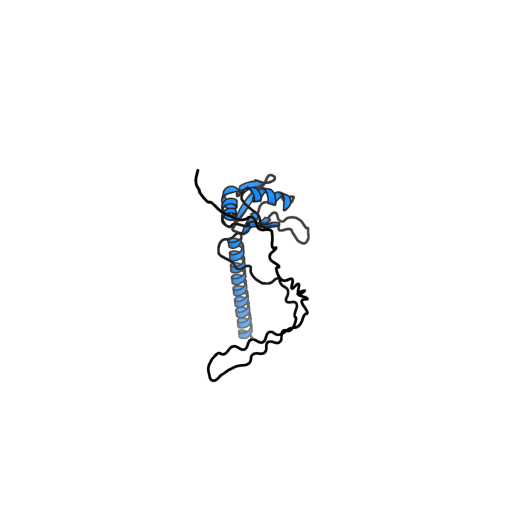.258 6.655 44.516 1.00 84.00 176 LYS A C 1
ATOM 1401 O O . LYS A 1 176 ? -22.276 6.298 45.685 1.00 84.00 176 LYS A O 1
ATOM 1406 N N . GLU A 1 177 ? -22.206 7.932 44.145 1.00 75.94 177 GLU A N 1
ATOM 1407 C CA . GLU A 1 177 ? -22.248 9.060 45.085 1.00 75.94 177 GLU A CA 1
ATOM 1408 C C . GLU A 1 177 ? -23.671 9.632 45.253 1.00 75.94 177 GLU A C 1
ATOM 1410 O O . GLU A 1 177 ? -23.932 10.306 46.244 1.00 75.94 177 GLU A O 1
ATOM 1415 N N . GLU A 1 178 ? -24.597 9.341 44.329 1.00 70.62 178 GLU A N 1
ATOM 1416 C CA . GLU A 1 178 ? -25.993 9.823 44.359 1.00 70.62 178 GLU A CA 1
ATOM 1417 C C . GLU A 1 178 ? -27.019 8.834 44.958 1.00 70.62 178 GLU A C 1
ATOM 1419 O O . GLU A 1 178 ? -28.190 9.193 45.095 1.00 70.62 178 GLU A O 1
ATOM 1424 N N . GLY A 1 179 ? -26.617 7.604 45.301 1.00 57.88 179 GLY A N 1
ATOM 1425 C CA . GLY A 1 179 ? -27.486 6.568 45.888 1.00 57.88 179 GLY A CA 1
ATOM 1426 C C . GLY A 1 179 ? -27.078 6.191 47.301 1.00 57.88 179 GLY A C 1
ATOM 1427 O O . GLY A 1 179 ? -27.993 5.931 48.113 1.00 57.88 179 GLY A O 1
#

Sequence (179 aa):
MRTLLLLLTAARTRPFTASRTRLPITIRRATTTTIEMRVNRRNTRRVTFKNTGGTVGENARRKEESEVPNKVFFANIKYDATEDDLRPFFSAVGPVTNVQLVRDSYTGQSKGYGFVTFSSPLAATTAIRSLHGKPFKGREIRLDDATSLSKRRKEKAAREGFERREARRQAEKAAKEEG

Radius of gyration: 33.38 Å; Cα contacts (8 Å, |Δi|>4): 170; chains: 1; bounding box: 103×58×78 Å